Protein AF-A0A3G6IIY6-F1 (afdb_monomer)

Structure (mmCIF, N/CA/C/O backbone):
data_AF-A0A3G6IIY6-F1
#
_entry.id   AF-A0A3G6IIY6-F1
#
loop_
_atom_site.group_PDB
_atom_site.id
_atom_site.type_symbol
_atom_site.label_atom_id
_atom_site.label_alt_id
_atom_site.label_comp_id
_atom_site.label_asym_id
_atom_site.label_entity_id
_atom_site.label_seq_id
_atom_site.pdbx_PDB_ins_code
_atom_site.Cartn_x
_atom_site.Cartn_y
_atom_site.Cartn_z
_atom_site.occupancy
_atom_site.B_iso_or_equiv
_atom_site.auth_seq_id
_atom_site.auth_comp_id
_atom_site.auth_asym_id
_atom_site.auth_atom_id
_atom_site.pdbx_PDB_model_num
ATOM 1 N N . ASP A 1 1 ? 39.869 -6.276 -27.270 1.00 58.34 1 ASP A N 1
ATOM 2 C CA . ASP A 1 1 ? 38.395 -6.323 -27.224 1.00 58.34 1 ASP A CA 1
ATOM 3 C C . ASP A 1 1 ? 37.770 -7.051 -26.017 1.00 58.34 1 ASP A C 1
ATOM 5 O O . ASP A 1 1 ? 36.560 -7.052 -25.844 1.00 58.34 1 ASP A O 1
ATOM 9 N N . ARG A 1 2 ? 38.561 -7.636 -25.102 1.00 58.81 2 ARG A N 1
ATOM 10 C CA . ARG A 1 2 ? 38.033 -8.314 -23.899 1.00 58.81 2 ARG A CA 1
ATOM 11 C C . ARG A 1 2 ? 37.366 -7.353 -22.901 1.00 58.81 2 ARG A C 1
ATOM 13 O O . ARG A 1 2 ? 36.380 -7.713 -22.273 1.00 58.81 2 ARG A O 1
ATOM 20 N N . ASN A 1 3 ? 37.878 -6.127 -22.787 1.00 55.06 3 ASN A N 1
ATOM 21 C CA . ASN A 1 3 ? 37.368 -5.139 -21.831 1.00 55.06 3 ASN A CA 1
ATOM 22 C C . ASN A 1 3 ? 35.995 -4.582 -22.235 1.00 55.06 3 ASN A C 1
ATOM 24 O O . ASN A 1 3 ? 35.158 -4.410 -21.361 1.00 55.06 3 ASN A O 1
ATOM 28 N N . ALA A 1 4 ? 35.739 -4.371 -23.532 1.00 60.75 4 ALA A N 1
ATOM 29 C CA . ALA A 1 4 ? 34.432 -3.936 -24.035 1.00 60.75 4 ALA A CA 1
ATOM 30 C C . ALA A 1 4 ? 33.356 -5.029 -23.878 1.00 60.75 4 ALA A C 1
ATOM 32 O O . ALA A 1 4 ? 32.208 -4.744 -23.547 1.00 60.75 4 ALA A O 1
ATOM 33 N N . PHE A 1 5 ? 33.741 -6.298 -24.045 1.00 59.00 5 PHE A N 1
ATOM 34 C CA . PHE A 1 5 ? 32.857 -7.439 -23.805 1.00 59.00 5 PHE A CA 1
ATOM 35 C C . PHE A 1 5 ? 32.482 -7.590 -22.321 1.00 59.00 5 PHE A C 1
ATOM 37 O O . PHE A 1 5 ? 31.312 -7.768 -21.986 1.00 59.00 5 PHE A O 1
ATOM 44 N N . VAL A 1 6 ? 33.459 -7.460 -21.416 1.00 63.91 6 VAL A N 1
ATOM 45 C CA . VAL A 1 6 ? 33.230 -7.549 -19.963 1.00 63.91 6 VAL A CA 1
ATOM 46 C C . VAL A 1 6 ? 32.363 -6.390 -19.458 1.00 63.91 6 VAL A C 1
ATOM 48 O O . VAL A 1 6 ? 31.446 -6.624 -18.671 1.00 63.91 6 VAL A O 1
ATOM 51 N N . THR A 1 7 ? 32.582 -5.161 -19.939 1.00 65.75 7 THR A N 1
ATOM 52 C CA . THR A 1 7 ? 31.736 -4.010 -19.574 1.00 65.75 7 THR A CA 1
ATOM 53 C C . THR A 1 7 ? 30.325 -4.114 -20.156 1.00 65.75 7 THR A C 1
ATOM 55 O O . THR A 1 7 ? 29.364 -3.743 -19.482 1.00 65.75 7 THR A O 1
ATOM 58 N N . GLY A 1 8 ? 30.174 -4.675 -21.360 1.00 67.31 8 GLY A N 1
ATOM 59 C CA . GLY A 1 8 ? 28.871 -4.960 -21.965 1.00 67.31 8 GLY A CA 1
ATOM 60 C C . GLY A 1 8 ? 28.047 -5.963 -21.153 1.00 67.31 8 GLY A C 1
ATOM 61 O O . GLY A 1 8 ? 26.899 -5.681 -20.817 1.00 67.31 8 GLY A O 1
ATOM 62 N N . ILE A 1 9 ? 28.637 -7.102 -20.771 1.00 73.81 9 ILE A N 1
ATOM 63 C CA . ILE A 1 9 ? 27.957 -8.126 -19.957 1.00 73.81 9 ILE A CA 1
ATOM 64 C C . ILE A 1 9 ? 27.580 -7.583 -18.575 1.00 73.81 9 ILE A C 1
ATOM 66 O O . ILE A 1 9 ? 26.449 -7.784 -18.133 1.00 73.81 9 ILE A O 1
ATOM 70 N N . ALA A 1 10 ? 28.487 -6.857 -17.913 1.00 74.88 10 ALA A N 1
ATOM 71 C CA . ALA A 1 10 ? 28.220 -6.278 -16.597 1.00 74.88 10 ALA A CA 1
ATOM 72 C C . ALA A 1 10 ? 26.997 -5.340 -16.612 1.00 74.88 10 ALA A C 1
ATOM 74 O O . ALA A 1 10 ? 26.149 -5.419 -15.724 1.00 74.88 10 ALA A O 1
ATOM 75 N N . ARG A 1 11 ? 26.850 -4.523 -17.665 1.00 75.81 11 ARG A N 1
ATOM 76 C CA . ARG A 1 11 ? 25.702 -3.622 -17.848 1.00 75.81 11 ARG A CA 1
ATOM 77 C C . ARG A 1 11 ? 24.374 -4.376 -17.969 1.00 75.81 11 ARG A C 1
ATOM 79 O O . ARG A 1 11 ? 23.381 -3.949 -17.383 1.00 75.81 11 ARG A O 1
ATOM 86 N N . TYR A 1 12 ? 24.333 -5.479 -18.719 1.00 80.44 12 TYR A N 1
ATOM 87 C CA . TYR A 1 12 ? 23.107 -6.273 -18.865 1.00 80.44 12 TYR A CA 1
ATOM 88 C C . TYR A 1 12 ? 22.729 -7.003 -17.573 1.00 80.44 12 TYR A C 1
ATOM 90 O O . TYR A 1 12 ? 21.547 -7.078 -17.244 1.00 80.44 12 TYR A O 1
ATOM 98 N N . ILE A 1 13 ? 23.716 -7.486 -16.811 1.00 82.69 13 ILE A N 1
ATOM 99 C CA . ILE A 1 13 ? 23.484 -8.107 -15.497 1.00 82.69 13 ILE A CA 1
ATOM 100 C C . ILE A 1 13 ? 22.899 -7.086 -14.512 1.00 82.69 13 ILE A C 1
ATOM 102 O O . ILE A 1 13 ? 21.932 -7.383 -13.808 1.00 82.69 13 ILE A O 1
ATOM 106 N N . GLU A 1 14 ? 23.437 -5.865 -14.484 1.00 82.38 14 GLU A N 1
ATOM 107 C CA . GLU A 1 14 ? 22.908 -4.785 -13.644 1.00 82.38 14 GLU A CA 1
ATOM 108 C C . GLU A 1 14 ? 21.465 -4.428 -14.034 1.00 82.38 14 GLU A C 1
ATOM 110 O O . GLU A 1 14 ? 20.588 -4.352 -13.172 1.00 82.38 14 GLU A O 1
ATOM 115 N N . GLN A 1 15 ? 21.178 -4.296 -15.334 1.00 83.44 15 GLN A N 1
ATOM 116 C CA . GLN A 1 15 ? 19.816 -4.049 -15.819 1.00 83.44 15 GLN A CA 1
ATOM 117 C C . GLN A 1 15 ? 18.847 -5.178 -15.451 1.00 83.44 15 GLN A C 1
ATOM 119 O O . GLN A 1 15 ? 17.735 -4.895 -15.010 1.00 83.44 15 GLN A O 1
ATOM 124 N N . ALA A 1 16 ? 19.260 -6.441 -15.582 1.00 89.38 16 ALA A N 1
ATOM 125 C CA . ALA A 1 16 ? 18.447 -7.588 -15.186 1.00 89.38 16 ALA A CA 1
ATOM 126 C C . ALA A 1 16 ? 18.164 -7.593 -13.674 1.00 89.38 16 ALA A C 1
ATOM 128 O O . ALA A 1 16 ? 17.049 -7.896 -13.255 1.00 89.38 16 ALA A O 1
ATOM 129 N N . THR A 1 17 ? 19.141 -7.185 -12.859 1.00 91.75 17 THR A N 1
ATOM 130 C CA . THR A 1 17 ? 18.987 -7.065 -11.400 1.00 91.75 17 THR A CA 1
ATOM 131 C C . THR A 1 17 ? 17.968 -5.980 -11.041 1.00 91.75 17 THR A C 1
ATOM 133 O O . THR A 1 17 ? 17.066 -6.211 -10.234 1.00 91.75 17 THR A O 1
ATOM 136 N N . VAL A 1 18 ? 18.053 -4.809 -11.685 1.00 92.06 18 VAL A N 1
ATOM 137 C CA . VAL A 1 18 ? 17.064 -3.731 -11.516 1.00 92.06 18 VAL A CA 1
ATOM 138 C C . VAL A 1 18 ? 15.679 -4.193 -11.966 1.00 92.06 18 VAL A C 1
ATOM 140 O O . VAL A 1 18 ? 14.702 -3.963 -11.255 1.00 92.06 18 VAL A O 1
ATOM 143 N N . HIS A 1 19 ? 15.585 -4.880 -13.107 1.00 94.38 19 HIS A N 1
ATOM 144 C CA . HIS A 1 19 ? 14.325 -5.411 -13.629 1.00 94.38 19 HIS A CA 1
ATOM 145 C C . HIS A 1 19 ? 13.692 -6.425 -12.668 1.00 94.38 19 HIS A C 1
ATOM 147 O O . HIS A 1 19 ? 12.502 -6.314 -12.381 1.00 94.38 19 HIS A O 1
ATOM 153 N N . SER A 1 20 ? 14.479 -7.349 -12.109 1.00 96.00 20 SER A N 1
ATOM 154 C CA . SER A 1 20 ? 14.011 -8.312 -11.103 1.00 96.00 20 SER A CA 1
ATOM 155 C C . SER A 1 20 ? 13.434 -7.608 -9.875 1.00 96.00 20 SER A C 1
ATOM 157 O O . SER A 1 20 ? 12.285 -7.845 -9.514 1.00 96.00 20 SER A O 1
ATOM 159 N N . SER A 1 21 ? 14.182 -6.659 -9.302 1.00 96.44 21 SER A N 1
ATOM 160 C CA . SER A 1 21 ? 13.743 -5.895 -8.126 1.00 96.44 21 SER A CA 1
ATOM 161 C C . SER A 1 21 ? 12.464 -5.084 -8.386 1.00 96.44 21 SER A C 1
ATOM 163 O O . SER A 1 21 ? 11.620 -4.942 -7.503 1.00 96.44 21 SER A O 1
ATOM 165 N N . MET A 1 22 ? 12.288 -4.563 -9.604 1.00 97.75 22 MET A N 1
ATOM 166 C CA . MET A 1 22 ? 11.058 -3.870 -10.000 1.00 97.75 22 MET A CA 1
ATOM 167 C C . MET A 1 22 ? 9.871 -4.838 -10.101 1.00 97.75 22 MET A C 1
ATOM 169 O O . MET A 1 22 ? 8.767 -4.487 -9.694 1.00 97.75 22 MET A O 1
ATOM 173 N N . ASN A 1 23 ? 10.077 -6.059 -10.601 1.00 98.19 23 ASN A N 1
ATOM 174 C CA . ASN A 1 23 ? 9.009 -7.060 -10.660 1.00 98.19 23 ASN A CA 1
ATOM 175 C C . ASN A 1 23 ? 8.581 -7.528 -9.261 1.00 98.19 23 ASN A C 1
ATOM 177 O O . ASN A 1 23 ? 7.387 -7.645 -9.019 1.00 98.19 23 ASN A O 1
ATOM 181 N N . GLU A 1 24 ? 9.508 -7.702 -8.317 1.00 98.44 24 GLU A N 1
ATOM 182 C CA . GLU A 1 24 ? 9.167 -8.022 -6.918 1.00 98.44 24 GLU A CA 1
ATOM 183 C C . GLU A 1 24 ? 8.231 -6.971 -6.297 1.00 98.44 24 GLU A C 1
ATOM 185 O O . GLU A 1 24 ? 7.281 -7.305 -5.593 1.00 98.44 24 GLU A O 1
ATOM 190 N N . MET A 1 25 ? 8.446 -5.692 -6.614 1.00 98.62 25 MET A N 1
ATOM 191 C CA . MET A 1 25 ? 7.581 -4.606 -6.150 1.00 98.62 25 MET A CA 1
ATOM 192 C C . MET A 1 25 ? 6.192 -4.621 -6.811 1.00 98.62 25 MET A C 1
ATOM 194 O O . MET A 1 25 ? 5.226 -4.184 -6.187 1.00 98.62 25 MET A O 1
ATOM 198 N N . LEU A 1 26 ? 6.063 -5.128 -8.045 1.00 98.75 26 LEU A N 1
ATOM 199 C CA . LEU A 1 26 ? 4.752 -5.350 -8.671 1.00 98.75 26 LEU A CA 1
ATOM 200 C C . LEU A 1 26 ? 3.970 -6.452 -7.952 1.00 98.75 26 LEU A C 1
ATOM 202 O O . LEU A 1 26 ? 2.770 -6.287 -7.740 1.00 98.75 26 LEU A O 1
ATOM 206 N N . GLU A 1 27 ? 4.642 -7.534 -7.554 1.00 98.69 27 GLU A N 1
ATOM 207 C CA . GLU A 1 27 ? 4.017 -8.612 -6.779 1.00 98.69 27 GLU A CA 1
ATOM 208 C C . GLU A 1 27 ? 3.570 -8.107 -5.397 1.00 98.69 27 GLU A C 1
ATOM 210 O O . GLU A 1 27 ? 2.416 -8.300 -5.019 1.00 98.69 27 GLU A O 1
ATOM 215 N N . GLU A 1 28 ? 4.412 -7.340 -4.690 1.00 98.75 28 GLU A N 1
ATOM 216 C CA . GLU A 1 28 ? 4.020 -6.691 -3.426 1.00 98.75 28 GLU A CA 1
ATOM 217 C C . GLU A 1 28 ? 2.815 -5.745 -3.627 1.00 98.75 28 GLU A C 1
ATOM 219 O O . GLU A 1 28 ? 1.865 -5.728 -2.840 1.00 98.75 28 GLU A O 1
ATOM 224 N N . GLY A 1 29 ? 2.794 -4.985 -4.726 1.00 98.75 29 GLY A N 1
ATOM 225 C CA . GLY A 1 29 ? 1.653 -4.143 -5.085 1.00 98.75 29 GLY A CA 1
ATOM 226 C C . GLY A 1 29 ? 0.374 -4.935 -5.352 1.00 98.75 29 GLY A C 1
ATOM 227 O O . GLY A 1 29 ? -0.718 -4.481 -4.998 1.00 98.75 29 GLY A O 1
ATOM 228 N N . HIS A 1 30 ? 0.492 -6.132 -5.926 1.00 98.75 30 HIS A N 1
ATOM 229 C CA . HIS A 1 30 ? -0.637 -7.031 -6.129 1.00 98.75 30 HIS A CA 1
ATOM 230 C C . HIS A 1 30 ? -1.228 -7.511 -4.797 1.00 98.75 30 HIS A C 1
ATOM 232 O O . HIS A 1 30 ? -2.451 -7.502 -4.640 1.00 98.75 30 HIS A O 1
ATOM 238 N N . GLU A 1 31 ? -0.397 -7.834 -3.803 1.00 98.75 31 GLU A N 1
ATOM 239 C CA . GLU A 1 31 ? -0.869 -8.204 -2.462 1.00 98.75 31 GLU A CA 1
ATOM 240 C C . GLU A 1 31 ? -1.705 -7.085 -1.819 1.00 98.75 31 GLU A C 1
ATOM 242 O O . GLU A 1 31 ? -2.785 -7.341 -1.273 1.00 98.75 31 GLU A O 1
ATOM 247 N N . TYR A 1 32 ? -1.278 -5.822 -1.947 1.00 98.81 32 TYR A N 1
ATOM 248 C CA . TYR A 1 32 ? -2.073 -4.684 -1.471 1.00 98.81 32 TYR A CA 1
ATOM 249 C C . TYR A 1 32 ? -3.364 -4.483 -2.268 1.00 98.81 32 TYR A C 1
ATOM 251 O O . TYR A 1 32 ? -4.389 -4.120 -1.684 1.00 98.81 32 TYR A O 1
ATOM 259 N N . ALA A 1 33 ? -3.359 -4.745 -3.577 1.00 98.69 33 ALA A N 1
ATOM 260 C CA . ALA A 1 33 ? -4.578 -4.708 -4.380 1.00 98.69 33 ALA A CA 1
ATOM 261 C C . ALA A 1 33 ? -5.588 -5.763 -3.895 1.00 98.69 33 ALA A C 1
ATOM 263 O O . ALA A 1 33 ? -6.761 -5.443 -3.684 1.00 98.69 33 ALA A O 1
ATOM 264 N N . VAL A 1 34 ? -5.132 -6.991 -3.625 1.00 98.69 34 VAL A N 1
ATOM 265 C CA . VAL A 1 34 ? -5.964 -8.058 -3.045 1.00 98.69 34 VAL A CA 1
ATOM 266 C C . VAL A 1 34 ? -6.485 -7.651 -1.667 1.00 98.69 34 VAL A C 1
ATOM 268 O O . VAL A 1 34 ? -7.687 -7.772 -1.414 1.00 98.69 34 VAL A O 1
ATOM 271 N N . MET A 1 35 ? -5.627 -7.111 -0.797 1.00 98.62 35 MET A N 1
ATOM 272 C CA . MET A 1 35 ? -6.015 -6.612 0.526 1.00 98.62 35 MET A CA 1
ATOM 273 C C . MET A 1 35 ? -7.136 -5.567 0.425 1.00 98.62 35 MET A C 1
ATOM 275 O O . MET A 1 35 ? -8.162 -5.698 1.090 1.00 98.62 35 MET A O 1
ATOM 279 N N . LEU A 1 36 ? -6.981 -4.547 -0.425 1.00 98.50 36 LEU A N 1
ATOM 280 C CA . LEU A 1 36 ? -7.996 -3.505 -0.610 1.00 98.50 36 LEU A CA 1
ATOM 281 C C . LEU A 1 36 ? -9.291 -4.081 -1.186 1.00 98.50 36 LEU A C 1
ATOM 283 O O . LEU A 1 36 ? -10.379 -3.798 -0.678 1.00 98.50 36 LEU A O 1
ATOM 287 N N . TYR A 1 37 ? -9.191 -4.909 -2.227 1.00 98.31 37 TYR A N 1
ATOM 288 C CA . TYR A 1 37 ? -10.346 -5.495 -2.904 1.00 98.31 37 TYR A CA 1
ATOM 289 C C . TYR A 1 37 ? -11.170 -6.391 -1.973 1.00 98.31 37 TYR A C 1
ATOM 291 O O . TYR A 1 37 ? -12.403 -6.309 -1.951 1.00 98.31 37 TYR A O 1
ATOM 299 N N . THR A 1 38 ? -10.503 -7.193 -1.147 1.00 98.19 38 THR A N 1
ATOM 300 C CA . THR A 1 38 ? -11.152 -8.115 -0.206 1.00 98.19 38 THR A CA 1
ATOM 301 C C . THR A 1 38 ? -11.541 -7.462 1.120 1.00 98.19 38 THR A C 1
ATOM 303 O O . THR A 1 38 ? -12.308 -8.053 1.879 1.00 98.19 38 THR A O 1
ATOM 306 N N . TRP A 1 39 ? -11.133 -6.210 1.368 1.00 98.50 39 TRP A N 1
ATOM 307 C CA . TRP A 1 39 ? -11.499 -5.474 2.577 1.00 98.50 39 TRP A CA 1
ATOM 308 C C . TRP A 1 39 ? -13.020 -5.334 2.717 1.00 98.50 39 TRP A C 1
ATOM 310 O O . TRP A 1 39 ? -13.694 -4.703 1.884 1.00 98.50 39 TRP A O 1
ATOM 320 N N . ARG A 1 40 ? -13.562 -5.892 3.801 1.00 97.94 40 ARG A N 1
ATOM 321 C CA . ARG A 1 40 ? -14.949 -5.728 4.254 1.00 97.94 40 ARG A CA 1
ATOM 322 C C . ARG A 1 40 ? -14.951 -4.905 5.535 1.00 97.94 40 ARG A C 1
ATOM 324 O O . ARG A 1 40 ? -13.985 -4.915 6.280 1.00 97.94 40 ARG A O 1
ATOM 331 N N . SER A 1 41 ? -16.023 -4.150 5.763 1.00 97.62 41 SER A N 1
ATOM 332 C CA . SER A 1 41 ? -16.064 -3.217 6.890 1.00 97.62 41 SER A CA 1
ATOM 333 C C . SER A 1 41 ? -16.165 -3.948 8.222 1.00 97.62 41 SER A C 1
ATOM 335 O O . SER A 1 41 ? -17.201 -4.545 8.515 1.00 97.62 41 SER A O 1
ATOM 337 N N . CYS A 1 42 ? -15.132 -3.810 9.046 1.00 96.94 42 CYS A N 1
ATOM 338 C CA . CYS A 1 42 ? -15.146 -4.253 10.435 1.00 96.94 42 CYS A CA 1
ATOM 339 C C . CYS A 1 42 ? -16.021 -3.325 11.287 1.00 96.94 42 CYS A C 1
ATOM 341 O O . CYS A 1 42 ? -16.824 -3.788 12.090 1.00 96.94 42 CYS A O 1
ATOM 343 N N . SER A 1 43 ? -15.960 -2.008 11.058 1.00 95.12 43 SER A N 1
ATOM 344 C CA . SER A 1 43 ? -16.729 -1.016 11.826 1.00 95.12 43 SER A CA 1
ATOM 345 C C . SER A 1 43 ? -18.247 -1.166 11.705 1.00 95.12 43 SER A C 1
ATOM 347 O O . SER A 1 43 ? -18.962 -0.774 12.622 1.00 95.12 43 SER A O 1
ATOM 349 N N . ARG A 1 44 ? -18.759 -1.770 10.622 1.00 97.19 44 ARG A N 1
ATOM 350 C CA . ARG A 1 44 ? -20.186 -2.126 10.503 1.00 97.19 44 ARG A CA 1
ATOM 351 C C . ARG A 1 44 ? -20.609 -3.265 11.433 1.00 97.19 44 ARG A C 1
ATOM 353 O O . ARG A 1 44 ? -21.788 -3.343 11.756 1.00 97.19 44 ARG A O 1
ATOM 360 N N . ALA A 1 45 ? -19.683 -4.133 11.834 1.00 96.94 45 ALA A N 1
ATOM 361 C CA . ALA A 1 45 ? -19.944 -5.237 12.756 1.00 96.94 45 ALA A CA 1
ATOM 362 C C . ALA A 1 45 ? -19.747 -4.841 14.231 1.00 96.94 45 ALA A C 1
ATOM 364 O O . ALA A 1 45 ? -20.205 -5.547 15.125 1.00 96.94 45 ALA A O 1
ATOM 365 N N . ILE A 1 46 ? -19.077 -3.715 14.496 1.00 95.19 46 ILE A N 1
ATOM 366 C CA . ILE A 1 46 ? -18.794 -3.239 15.853 1.00 95.19 46 ILE A CA 1
ATOM 367 C C . ILE A 1 46 ? -20.034 -2.532 16.435 1.00 95.19 46 ILE A C 1
ATOM 369 O O . ILE A 1 46 ? -20.576 -1.627 15.790 1.00 95.19 46 ILE A O 1
ATOM 373 N N . PRO A 1 47 ? -20.472 -2.875 17.665 1.00 95.38 47 PRO A N 1
ATOM 374 C CA . PRO A 1 47 ? -21.547 -2.162 18.350 1.00 95.38 47 PRO A CA 1
ATOM 375 C C . PRO A 1 47 ? -21.228 -0.673 18.514 1.00 95.38 47 PRO A C 1
ATOM 377 O O . PRO A 1 47 ? -20.171 -0.297 19.019 1.00 95.38 47 PRO A O 1
ATOM 380 N N . GLN A 1 48 ? -22.153 0.197 18.109 1.00 91.62 48 GLN A N 1
ATOM 381 C CA . GLN A 1 48 ? -21.952 1.640 18.229 1.00 91.62 48 GLN A CA 1
ATOM 382 C C . GLN A 1 48 ? -22.221 2.129 19.654 1.00 91.62 48 GLN A C 1
ATOM 384 O O . GLN A 1 48 ? -23.219 1.761 20.277 1.00 91.62 48 GLN A O 1
ATOM 389 N N . VAL A 1 49 ? -21.351 3.016 20.138 1.00 93.62 49 VAL A N 1
ATOM 390 C CA . VAL A 1 49 ? -21.572 3.770 21.375 1.00 93.62 49 VAL A CA 1
ATOM 391 C C . VAL A 1 49 ? -22.622 4.850 21.105 1.00 93.62 49 VAL A C 1
ATOM 393 O O . VAL A 1 49 ? -22.385 5.743 20.291 1.00 93.62 49 VAL A O 1
ATOM 396 N N . LYS A 1 50 ? -23.782 4.761 21.763 1.00 93.12 50 LYS A N 1
ATOM 397 C CA . LYS A 1 50 ? -24.930 5.660 21.544 1.00 93.12 50 LYS A CA 1
ATOM 398 C C . LYS A 1 50 ? -24.844 6.953 22.353 1.00 93.12 50 LYS A C 1
ATOM 400 O O . LYS A 1 50 ? -25.278 7.996 21.877 1.00 93.12 50 LYS A O 1
ATOM 405 N N . CYS A 1 51 ? -24.303 6.885 23.567 1.00 93.75 51 CYS A N 1
ATOM 406 C CA . CYS A 1 51 ? -24.146 8.027 24.465 1.00 93.75 51 CYS A CA 1
ATOM 407 C C . CYS A 1 51 ? -22.887 7.888 25.328 1.00 93.75 51 CYS A C 1
ATOM 409 O O . CYS A 1 51 ? -22.239 6.838 25.359 1.00 93.75 51 CYS A O 1
ATOM 411 N N . ASN A 1 52 ? -22.525 8.965 26.025 1.00 91.44 52 ASN A N 1
ATOM 412 C CA . ASN A 1 52 ? -21.307 9.000 26.825 1.00 91.44 52 ASN A CA 1
ATOM 413 C C . ASN A 1 52 ? -21.407 8.151 28.098 1.00 91.44 52 ASN A C 1
ATOM 415 O O . ASN A 1 52 ? -20.382 7.642 28.552 1.00 91.44 52 ASN A O 1
ATOM 419 N N . GLU A 1 53 ? -22.621 7.986 28.618 1.00 93.69 53 GLU A N 1
ATOM 420 C CA . GLU A 1 53 ? -22.975 7.289 29.857 1.00 93.69 53 GLU A CA 1
ATOM 421 C C . GLU A 1 53 ? -23.193 5.780 29.650 1.00 93.69 53 GLU A C 1
ATOM 423 O O . GLU A 1 53 ? -23.556 5.066 30.583 1.00 93.69 53 GLU A O 1
ATOM 428 N N . GLN A 1 54 ? -23.000 5.275 28.426 1.00 95.06 54 GLN A N 1
ATOM 429 C CA . GLN A 1 54 ? -23.216 3.868 28.105 1.00 95.06 54 GLN A CA 1
ATOM 430 C C . GLN A 1 54 ? -22.275 2.959 28.933 1.00 95.06 54 GLN A C 1
ATOM 432 O O . GLN A 1 54 ? -21.055 3.105 28.816 1.00 95.06 54 GLN A O 1
ATOM 437 N N . PRO A 1 55 ? -22.796 1.981 29.707 1.00 95.62 55 PRO A N 1
ATOM 438 C CA . PRO A 1 55 ? -21.985 1.198 30.648 1.00 95.62 55 PRO A CA 1
ATOM 439 C C . PRO A 1 55 ? -20.818 0.436 30.007 1.00 95.62 55 PRO A C 1
ATOM 441 O O . PRO A 1 55 ? -19.702 0.464 30.515 1.00 95.62 55 PRO A O 1
ATOM 444 N N . ASN A 1 56 ? -21.042 -0.197 28.852 1.00 96.19 56 ASN A N 1
ATOM 445 C CA . ASN A 1 56 ? -20.031 -0.986 28.139 1.00 96.19 56 ASN A CA 1
ATOM 446 C C . ASN A 1 56 ? -19.206 -0.166 27.128 1.00 96.19 56 ASN A C 1
ATOM 448 O O . ASN A 1 56 ? -18.561 -0.725 26.244 1.00 96.19 56 ASN A O 1
ATOM 452 N N . ARG A 1 57 ? -19.219 1.170 27.226 1.00 96.25 57 ARG A N 1
ATOM 453 C CA . ARG A 1 57 ? -18.490 2.058 26.306 1.00 96.25 57 ARG A CA 1
ATOM 454 C C . ARG A 1 57 ? -16.988 1.772 26.270 1.00 96.25 57 ARG A C 1
ATOM 456 O O . ARG A 1 57 ? -16.401 1.784 25.192 1.00 96.25 57 ARG A O 1
ATOM 463 N N . VAL A 1 58 ? -16.375 1.559 27.435 1.00 96.44 58 VAL A N 1
ATOM 464 C CA . VAL A 1 58 ? -14.931 1.295 27.546 1.00 96.44 58 VAL A CA 1
ATOM 465 C C . VAL A 1 58 ? -14.592 -0.039 26.885 1.00 96.44 58 VAL A C 1
ATOM 467 O O . VAL A 1 58 ? -13.755 -0.067 25.988 1.00 96.44 58 VAL A O 1
ATOM 470 N N . GLU A 1 59 ? -15.322 -1.097 27.236 1.00 97.31 59 GLU A N 1
ATOM 471 C CA . GLU A 1 59 ? -15.142 -2.445 26.685 1.00 97.31 59 GLU A CA 1
ATOM 472 C C . GLU A 1 59 ? -15.287 -2.465 25.154 1.00 97.31 59 GLU A C 1
ATOM 474 O O . GLU A 1 59 ? -14.447 -3.031 24.454 1.00 97.31 59 GLU A O 1
ATOM 479 N N . ILE A 1 60 ? -16.300 -1.776 24.608 1.00 97.50 60 ILE A N 1
ATOM 480 C CA . ILE A 1 60 ? -16.472 -1.640 23.154 1.00 97.50 60 ILE A CA 1
ATOM 481 C C . ILE A 1 60 ? -15.221 -1.029 22.521 1.00 97.50 60 ILE A C 1
ATOM 483 O O . ILE A 1 60 ? -14.756 -1.523 21.493 1.00 97.50 60 ILE A O 1
ATOM 487 N N . TYR A 1 61 ? -14.670 0.042 23.097 1.00 97.56 61 TYR A N 1
ATOM 488 C CA . TYR A 1 61 ? -13.484 0.685 22.537 1.00 97.56 61 TYR A CA 1
ATOM 489 C C . TYR A 1 61 ? -12.222 -0.163 22.683 1.00 97.56 61 TYR A C 1
ATOM 491 O O . TYR A 1 61 ? -11.414 -0.186 21.754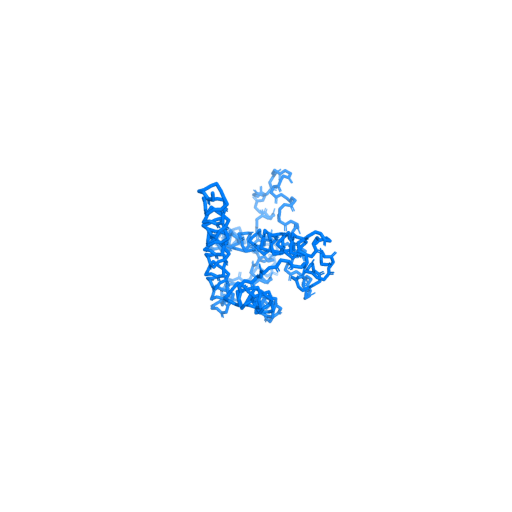 1.00 97.56 61 TYR A O 1
ATOM 499 N N . GLU A 1 62 ? -12.062 -0.894 23.783 1.00 97.56 62 GLU A N 1
ATOM 500 C CA . GLU A 1 62 ? -10.942 -1.823 23.964 1.00 97.56 62 GLU A CA 1
ATOM 501 C C . GLU A 1 62 ? -10.965 -2.915 22.896 1.00 97.56 62 GLU A C 1
ATOM 503 O O . GLU A 1 62 ? -9.968 -3.105 22.197 1.00 97.56 62 GLU A O 1
ATOM 508 N N . LYS A 1 63 ? -12.130 -3.538 22.680 1.00 97.88 63 LYS A N 1
ATOM 509 C CA . LYS A 1 63 ? -12.322 -4.552 21.635 1.00 97.88 63 LYS A CA 1
ATOM 510 C C . LYS A 1 63 ? -12.240 -3.984 20.221 1.00 97.88 63 LYS A C 1
ATOM 512 O O . LYS A 1 63 ? -11.721 -4.642 19.325 1.00 97.88 63 LYS A O 1
ATOM 517 N N . THR A 1 64 ? -12.676 -2.742 20.017 1.00 97.88 64 THR A N 1
ATOM 518 C CA . THR A 1 64 ? -12.505 -2.032 18.739 1.00 97.88 64 THR A CA 1
ATOM 519 C C . THR A 1 64 ? -11.028 -1.880 18.394 1.00 97.88 64 THR A C 1
ATOM 521 O O . THR A 1 64 ? -10.641 -2.146 17.258 1.00 97.88 64 THR A O 1
ATOM 524 N N . VAL A 1 65 ? -10.201 -1.460 19.358 1.00 97.44 65 VAL A N 1
ATOM 525 C CA . VAL A 1 65 ? -8.753 -1.342 19.152 1.00 97.44 65 VAL A CA 1
ATOM 526 C C . VAL A 1 65 ? -8.136 -2.715 18.908 1.00 97.44 65 VAL A C 1
ATOM 528 O O . VAL A 1 65 ? -7.442 -2.866 17.913 1.00 97.44 65 VAL A O 1
ATOM 531 N N . GLU A 1 66 ? -8.439 -3.711 19.745 1.00 97.38 66 GLU A N 1
ATOM 532 C CA . GLU A 1 66 ? -7.912 -5.080 19.619 1.00 97.38 66 GLU A CA 1
ATOM 533 C C . GLU A 1 66 ? -8.136 -5.674 18.218 1.00 97.38 66 GLU A C 1
ATOM 535 O O . GLU A 1 66 ? -7.222 -6.247 17.632 1.00 97.38 66 GLU A O 1
ATOM 540 N N . VAL A 1 67 ? -9.332 -5.487 17.649 1.00 98.06 67 VAL A N 1
ATOM 541 C CA . VAL A 1 67 ? -9.676 -6.016 16.320 1.00 98.06 67 VAL A CA 1
ATOM 542 C C . VAL A 1 67 ? -9.071 -5.187 15.184 1.00 98.06 67 VAL A C 1
ATOM 544 O O . VAL A 1 67 ? -8.617 -5.746 14.189 1.00 98.06 67 VAL A O 1
ATOM 547 N N . LEU A 1 68 ? -9.093 -3.855 15.284 1.00 98.12 68 LEU A N 1
ATOM 548 C CA . LEU A 1 68 ? -8.719 -2.981 14.165 1.00 98.12 68 LEU A CA 1
ATOM 549 C C . LEU A 1 68 ? -7.229 -2.631 14.110 1.00 98.12 68 LEU A C 1
ATOM 551 O O . LEU A 1 68 ? -6.751 -2.250 13.046 1.00 98.12 68 LEU A O 1
ATOM 555 N N . GLU A 1 69 ? -6.487 -2.743 15.207 1.00 97.06 69 GLU A N 1
ATOM 556 C CA . GLU A 1 69 ? -5.049 -2.446 15.259 1.00 97.06 69 GLU A CA 1
ATOM 557 C C . GLU A 1 69 ? -4.200 -3.205 14.218 1.00 97.06 69 GLU A C 1
ATOM 559 O O . GLU A 1 69 ? -3.447 -2.552 13.476 1.00 97.06 69 GLU A O 1
ATOM 564 N N . PRO A 1 70 ? -4.318 -4.542 14.070 1.00 98.00 70 PRO A N 1
ATOM 565 C CA . PRO A 1 70 ? -3.570 -5.261 13.039 1.00 98.00 70 PRO A CA 1
ATOM 566 C C . PRO A 1 70 ? -3.969 -4.826 11.624 1.00 98.00 70 PRO A C 1
ATOM 568 O O . PRO A 1 70 ? -3.120 -4.749 10.734 1.00 98.00 70 PRO A O 1
ATOM 571 N N . GLU A 1 71 ? -5.236 -4.471 11.412 1.00 98.19 71 GLU A N 1
ATOM 572 C CA . GLU A 1 71 ? -5.734 -4.000 10.119 1.00 98.19 71 GLU A CA 1
ATOM 573 C C . GLU A 1 71 ? -5.203 -2.596 9.792 1.00 98.19 71 GLU A C 1
ATOM 575 O O . GLU A 1 71 ? -4.728 -2.348 8.682 1.00 98.19 71 GLU A O 1
ATOM 580 N N . VAL A 1 72 ? -5.167 -1.685 10.768 1.00 97.25 72 VAL A N 1
ATOM 581 C CA . VAL A 1 72 ? -4.562 -0.353 10.605 1.00 97.25 72 VAL A CA 1
ATOM 582 C C . VAL A 1 72 ? -3.065 -0.454 10.322 1.00 97.25 72 VAL A C 1
ATOM 584 O O . VAL A 1 72 ? -2.552 0.301 9.497 1.00 97.25 72 VAL A O 1
ATOM 587 N N . THR A 1 73 ? -2.372 -1.437 10.897 1.00 97.50 73 THR A N 1
ATOM 588 C CA . THR A 1 73 ? -0.965 -1.700 10.566 1.00 97.50 73 THR A CA 1
ATOM 589 C C . THR A 1 73 ? -0.789 -2.067 9.089 1.00 97.50 73 THR A C 1
ATOM 591 O O . THR A 1 73 ? 0.150 -1.593 8.448 1.00 97.50 73 THR A O 1
ATOM 594 N N . LYS A 1 74 ? -1.704 -2.848 8.497 1.00 98.50 74 LYS A N 1
ATOM 595 C CA . LYS A 1 74 ? -1.675 -3.129 7.049 1.00 98.50 74 LYS A CA 1
ATOM 596 C C . LYS A 1 74 ? -1.873 -1.855 6.221 1.00 98.50 74 LYS A C 1
ATOM 598 O O . LYS A 1 74 ? -1.173 -1.659 5.231 1.00 98.50 74 LYS A O 1
ATOM 603 N N . LEU A 1 75 ? -2.757 -0.951 6.652 1.00 98.31 75 LEU A N 1
ATOM 604 C CA . LEU A 1 75 ? -2.971 0.342 5.986 1.00 98.31 75 LEU A CA 1
ATOM 605 C C . LEU A 1 75 ? -1.751 1.264 6.072 1.00 98.31 75 LEU A C 1
ATOM 607 O O . LEU A 1 75 ? -1.428 1.940 5.095 1.00 98.31 75 LEU A O 1
ATOM 611 N N . MET A 1 76 ? -1.050 1.264 7.207 1.00 97.94 76 MET A N 1
ATOM 612 C CA . MET A 1 76 ? 0.222 1.973 7.361 1.00 97.94 76 MET A CA 1
ATOM 613 C C . MET A 1 76 ? 1.272 1.434 6.388 1.00 97.94 76 MET A C 1
ATOM 615 O O . MET A 1 76 ? 1.897 2.208 5.660 1.00 97.94 76 MET A O 1
ATOM 619 N N . LYS A 1 77 ? 1.421 0.105 6.313 1.00 98.56 77 LYS A N 1
ATOM 620 C CA . LYS A 1 77 ? 2.333 -0.544 5.361 1.00 98.56 77 LYS A CA 1
ATOM 621 C C . LYS A 1 77 ? 1.978 -0.207 3.912 1.00 98.56 77 LYS A C 1
ATOM 623 O O . LYS A 1 77 ? 2.864 0.193 3.166 1.00 98.56 77 LYS A O 1
ATOM 628 N N . PHE A 1 78 ? 0.695 -0.237 3.548 1.00 98.75 78 PHE A N 1
ATOM 629 C CA . PHE A 1 78 ? 0.224 0.183 2.226 1.00 98.75 78 PHE A CA 1
ATOM 630 C C . PHE A 1 78 ? 0.572 1.649 1.912 1.00 98.75 78 PHE A C 1
ATOM 632 O O . PHE A 1 78 ? 1.093 1.950 0.837 1.00 98.75 78 PHE A O 1
ATOM 639 N N . MET A 1 79 ? 0.335 2.568 2.857 1.00 98.44 79 MET A N 1
ATOM 640 C CA . MET A 1 79 ? 0.684 3.984 2.698 1.00 98.44 79 MET A CA 1
ATOM 641 C C . MET A 1 79 ? 2.188 4.173 2.455 1.00 98.44 79 MET A C 1
ATOM 643 O O . MET A 1 79 ? 2.575 4.996 1.621 1.00 98.44 79 MET A O 1
ATOM 647 N N . TYR A 1 80 ? 3.039 3.424 3.159 1.00 98.44 80 TYR A N 1
ATOM 648 C CA . TYR A 1 80 ? 4.486 3.470 2.956 1.00 98.44 80 TYR A CA 1
ATOM 649 C C . TYR A 1 80 ? 4.921 2.815 1.646 1.00 98.44 80 TYR A C 1
ATOM 651 O O . TYR A 1 80 ? 5.762 3.383 0.945 1.00 98.44 80 TYR A O 1
ATOM 659 N N . PHE A 1 81 ? 4.322 1.678 1.291 1.00 98.75 81 PHE A N 1
ATOM 660 C CA . PHE A 1 81 ? 4.579 0.972 0.042 1.00 98.75 81 PHE A CA 1
ATOM 661 C C . PHE A 1 81 ? 4.342 1.879 -1.161 1.00 98.75 81 PHE A C 1
ATOM 663 O O . PHE A 1 81 ? 5.263 2.090 -1.945 1.00 98.75 81 PHE A O 1
ATOM 670 N N . GLN A 1 82 ? 3.153 2.484 -1.281 1.00 98.38 82 GLN A N 1
ATOM 671 C CA . GLN A 1 82 ? 2.845 3.308 -2.454 1.00 98.38 82 GLN A CA 1
ATOM 672 C C . GLN A 1 82 ? 3.807 4.498 -2.582 1.00 98.38 82 GLN A C 1
ATOM 674 O O . GLN A 1 82 ? 4.228 4.826 -3.687 1.00 98.38 82 GLN A O 1
ATOM 679 N N . ARG A 1 83 ? 4.239 5.089 -1.455 1.00 98.25 83 ARG A N 1
ATOM 680 C CA . ARG A 1 83 ? 5.199 6.201 -1.454 1.00 98.25 83 ARG A CA 1
ATOM 681 C C . ARG A 1 83 ? 6.553 5.742 -1.994 1.00 98.25 83 ARG A C 1
ATOM 683 O O . 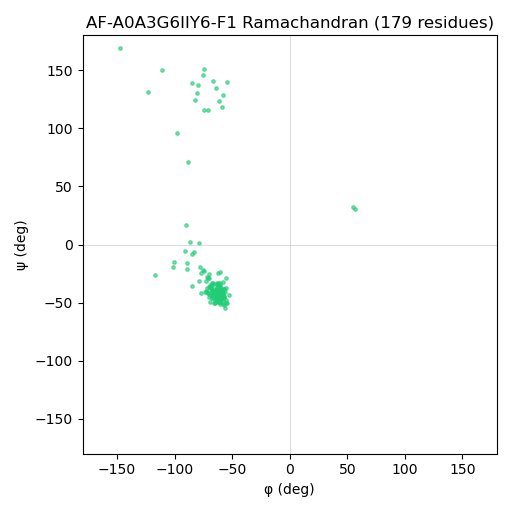ARG A 1 83 ? 7.076 6.354 -2.920 1.00 98.25 83 ARG A O 1
ATOM 690 N N . LYS A 1 84 ? 7.073 4.634 -1.457 1.00 98.50 84 LYS A N 1
ATOM 691 C CA . LYS A 1 84 ? 8.328 4.013 -1.904 1.00 98.50 84 LYS A CA 1
ATOM 692 C C . LYS A 1 84 ? 8.256 3.607 -3.380 1.00 98.50 84 LYS A C 1
ATOM 694 O O . LYS A 1 84 ? 9.224 3.798 -4.113 1.00 98.50 84 LYS A O 1
ATOM 699 N N . ALA A 1 85 ? 7.123 3.062 -3.819 1.00 98.62 85 ALA A N 1
ATOM 700 C CA . ALA A 1 85 ? 6.920 2.619 -5.191 1.00 98.62 85 ALA A CA 1
ATOM 701 C C . ALA A 1 85 ? 6.911 3.791 -6.181 1.00 98.62 85 ALA A C 1
ATOM 703 O O . ALA A 1 85 ? 7.581 3.710 -7.210 1.00 98.62 85 ALA A O 1
ATOM 704 N N . ILE A 1 86 ? 6.227 4.896 -5.855 1.00 98.69 86 ILE A N 1
ATOM 705 C CA . ILE A 1 86 ? 6.260 6.126 -6.664 1.00 98.69 86 ILE A CA 1
ATOM 706 C C . ILE A 1 86 ? 7.691 6.662 -6.749 1.00 98.69 86 ILE A C 1
ATOM 708 O O . I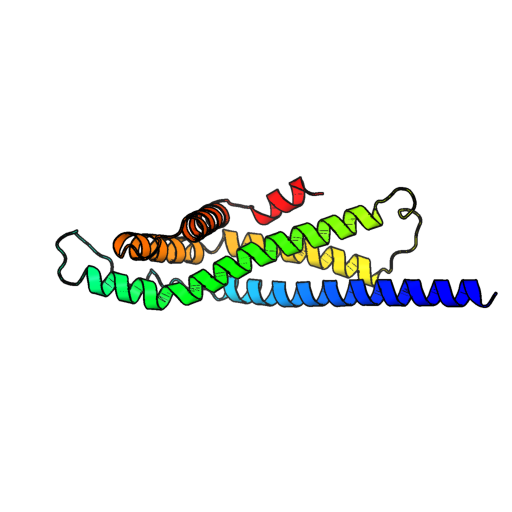LE A 1 86 ? 8.189 6.893 -7.847 1.00 98.69 86 ILE A O 1
ATOM 712 N N . GLU A 1 87 ? 8.376 6.818 -5.613 1.00 98.31 87 GLU A N 1
ATOM 713 C CA . GLU A 1 87 ? 9.751 7.336 -5.574 1.00 98.31 87 GLU A CA 1
ATOM 714 C C . GLU A 1 87 ? 10.700 6.485 -6.431 1.00 98.31 87 GLU A C 1
ATOM 716 O O . GLU A 1 87 ? 11.474 7.016 -7.233 1.00 98.31 87 GLU A O 1
ATOM 721 N N . ARG A 1 88 ? 10.605 5.154 -6.310 1.00 98.06 88 ARG A N 1
ATOM 722 C CA . ARG A 1 88 ? 11.415 4.213 -7.088 1.00 98.06 88 ARG A CA 1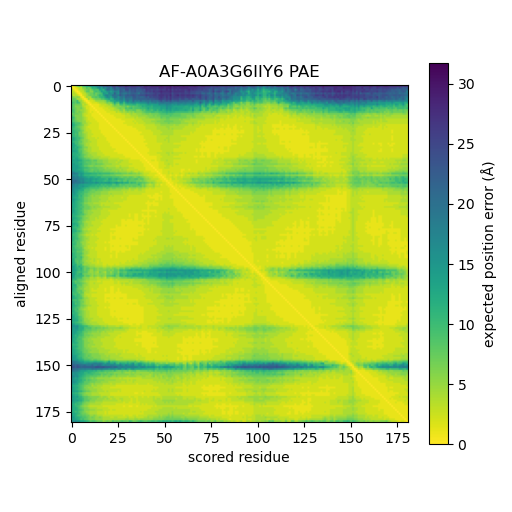
ATOM 723 C C . ARG A 1 88 ? 11.111 4.297 -8.582 1.00 98.06 88 ARG A C 1
ATOM 725 O O . ARG A 1 88 ? 12.044 4.387 -9.377 1.00 98.06 88 ARG A O 1
ATOM 732 N N . PHE A 1 89 ? 9.835 4.294 -8.961 1.00 98.38 89 PHE A N 1
ATOM 733 C CA . PHE A 1 89 ? 9.419 4.405 -10.357 1.00 98.38 89 PHE A CA 1
ATOM 734 C C . PHE A 1 89 ? 9.897 5.721 -10.984 1.00 98.38 89 PHE A C 1
ATOM 736 O O . PHE A 1 89 ? 10.538 5.712 -12.034 1.00 98.38 89 PHE A O 1
ATOM 743 N N . CYS A 1 90 ? 9.669 6.853 -10.314 1.00 98.00 90 CYS A N 1
ATOM 744 C CA . CYS A 1 90 ? 10.094 8.167 -10.794 1.00 98.00 90 CYS A CA 1
ATOM 745 C C . CYS A 1 90 ? 11.622 8.280 -10.894 1.00 98.00 90 CYS A C 1
ATOM 747 O O . CYS A 1 90 ? 12.132 8.916 -11.816 1.00 98.00 90 CYS A O 1
ATOM 749 N N . SER A 1 91 ? 12.369 7.655 -9.976 1.00 96.56 91 SER A N 1
ATOM 750 C CA . SER A 1 91 ? 13.832 7.578 -10.059 1.00 96.56 91 SER A CA 1
ATOM 751 C C . SER A 1 91 ? 14.290 6.843 -11.323 1.00 96.56 91 SER A C 1
ATOM 753 O O . SER A 1 91 ? 15.161 7.342 -12.039 1.00 96.56 91 SER A O 1
ATOM 755 N N . GLU A 1 92 ? 13.650 5.721 -11.660 1.00 95.25 92 GLU A N 1
ATOM 756 C CA . GLU A 1 92 ? 13.948 4.980 -12.889 1.00 95.25 92 GLU A CA 1
ATOM 757 C C . GLU A 1 92 ? 13.599 5.776 -14.148 1.00 95.25 92 GLU A C 1
ATOM 759 O O . GLU A 1 92 ? 14.412 5.843 -15.072 1.00 95.25 92 GLU A O 1
ATOM 764 N N . VAL A 1 93 ? 12.452 6.462 -14.169 1.00 96.12 93 VAL A N 1
ATOM 765 C CA . VAL A 1 93 ? 12.095 7.357 -15.281 1.00 96.12 93 VAL A CA 1
ATOM 766 C C . VAL A 1 93 ? 13.144 8.462 -15.445 1.00 96.12 93 VAL A C 1
ATOM 768 O O . VAL A 1 93 ? 13.645 8.672 -16.549 1.00 96.12 93 VAL A O 1
ATOM 771 N N . LYS A 1 94 ? 13.562 9.122 -14.356 1.00 95.38 94 LYS A N 1
ATOM 772 C CA . LYS A 1 94 ? 14.612 10.158 -14.391 1.00 95.38 94 LYS A CA 1
ATOM 773 C C . LYS A 1 94 ? 15.945 9.609 -14.905 1.00 95.38 94 LYS A C 1
ATOM 775 O O . LYS A 1 94 ? 16.587 10.254 -15.734 1.00 95.38 94 LYS A O 1
ATOM 780 N N . ARG A 1 95 ? 16.341 8.410 -14.463 1.00 93.38 95 ARG A N 1
ATOM 781 C CA . ARG A 1 95 ? 17.571 7.733 -14.907 1.00 93.38 95 ARG A CA 1
ATOM 782 C C . ARG A 1 95 ? 17.557 7.463 -16.412 1.00 93.38 95 ARG A C 1
ATOM 784 O O . ARG A 1 95 ? 18.562 7.704 -17.077 1.00 93.38 95 ARG A O 1
ATOM 791 N N . LEU A 1 96 ? 16.436 6.980 -16.948 1.00 91.94 96 LEU A N 1
ATOM 792 C CA . LEU A 1 96 ? 16.275 6.685 -18.377 1.00 91.94 96 LEU A CA 1
ATOM 793 C C . LEU A 1 96 ? 16.159 7.953 -19.238 1.00 91.94 96 LEU A C 1
ATOM 795 O O . LEU A 1 96 ? 16.617 7.973 -20.378 1.00 91.94 96 LEU A O 1
ATOM 799 N N . CYS A 1 97 ? 15.597 9.031 -18.692 1.00 93.88 97 CYS A N 1
ATOM 800 C CA . CYS A 1 97 ? 15.400 10.294 -19.406 1.00 93.88 97 CYS A CA 1
ATOM 801 C C . CYS A 1 97 ? 16.632 11.219 -19.432 1.00 93.88 97 CYS A C 1
ATOM 803 O O . CYS A 1 97 ? 16.584 12.250 -20.121 1.00 93.88 97 CYS A O 1
ATOM 805 N N . HIS A 1 98 ? 17.714 10.873 -18.719 1.00 94.12 98 HIS A N 1
ATOM 806 C CA . HIS A 1 98 ? 18.970 11.630 -18.694 1.00 94.12 98 HIS A CA 1
ATOM 807 C C . HIS A 1 98 ? 19.518 11.848 -20.114 1.00 94.12 98 HIS A C 1
ATOM 809 O O . HIS A 1 98 ? 19.481 10.936 -20.940 1.00 94.12 98 HIS A O 1
ATOM 815 N N . ALA A 1 99 ? 20.048 13.041 -20.407 1.00 91.50 99 ALA A N 1
ATOM 816 C CA . ALA A 1 99 ? 20.443 13.437 -21.765 1.00 91.50 99 ALA A CA 1
ATOM 817 C C . ALA A 1 99 ? 21.430 12.453 -22.423 1.00 91.50 99 ALA A C 1
ATOM 819 O O . ALA A 1 99 ? 21.302 12.145 -23.606 1.00 91.50 99 ALA A O 1
ATOM 820 N N . GLU A 1 100 ? 22.360 11.911 -21.636 1.00 87.31 100 GLU A N 1
ATOM 821 C CA . GLU A 1 100 ? 23.349 10.929 -22.098 1.00 87.31 100 GLU A CA 1
ATOM 822 C C . GLU A 1 100 ? 22.775 9.515 -22.266 1.00 87.31 100 GLU A C 1
ATOM 824 O O . GLU A 1 100 ? 23.295 8.742 -23.062 1.00 87.31 100 GLU A O 1
ATOM 829 N N . ARG A 1 101 ? 21.689 9.178 -21.553 1.00 83.69 101 ARG A N 1
ATOM 830 C CA . ARG A 1 101 ? 21.080 7.836 -21.562 1.00 83.69 101 ARG A CA 1
ATOM 831 C C . ARG A 1 101 ? 19.852 7.718 -22.453 1.00 83.69 101 ARG A C 1
ATOM 833 O O . ARG A 1 101 ? 19.467 6.615 -22.806 1.00 83.69 101 ARG A O 1
ATOM 840 N N . ARG A 1 102 ? 19.250 8.828 -22.881 1.00 85.19 102 ARG A N 1
ATOM 841 C CA . ARG A 1 102 ? 18.050 8.813 -23.737 1.00 85.19 102 ARG A CA 1
ATOM 842 C C . ARG A 1 102 ? 18.272 8.112 -25.084 1.00 85.19 102 ARG A C 1
ATOM 844 O O . ARG A 1 102 ? 17.316 7.665 -25.705 1.00 85.19 102 ARG A O 1
ATOM 851 N N . LYS A 1 103 ? 19.525 8.051 -25.544 1.00 86.31 103 LYS A N 1
ATOM 852 C CA . LYS A 1 103 ? 19.934 7.358 -26.777 1.00 86.31 103 LYS A CA 1
ATOM 853 C C . LYS A 1 103 ? 20.342 5.901 -26.538 1.00 86.31 103 LYS A C 1
ATOM 855 O O . LYS A 1 103 ? 20.638 5.199 -27.499 1.00 86.31 103 LYS A O 1
ATOM 860 N N . ASP A 1 104 ? 20.396 5.465 -25.280 1.00 87.38 104 ASP A N 1
ATOM 861 C CA . ASP A 1 104 ? 20.742 4.095 -24.937 1.00 87.38 104 ASP A CA 1
ATOM 862 C C . ASP A 1 104 ? 19.593 3.137 -25.248 1.00 87.38 104 ASP A C 1
ATOM 864 O O . ASP A 1 104 ? 18.413 3.475 -25.148 1.00 87.38 104 ASP A O 1
ATOM 868 N N . PHE A 1 105 ? 19.957 1.893 -25.541 1.00 88.31 105 PHE A N 1
ATOM 869 C CA . PHE A 1 105 ? 19.000 0.803 -25.621 1.00 88.31 105 PHE A CA 1
ATOM 870 C C . PHE A 1 105 ? 18.344 0.535 -24.255 1.00 88.31 105 PHE A C 1
ATOM 872 O O . PHE A 1 105 ? 19.021 0.419 -23.225 1.00 88.31 105 PHE A O 1
ATOM 879 N N . VAL A 1 106 ? 17.022 0.369 -24.275 1.00 90.81 106 VAL A N 1
ATOM 880 C CA . VAL A 1 106 ? 16.207 -0.118 -23.159 1.00 90.81 106 VAL A CA 1
ATOM 881 C C . VAL A 1 106 ? 15.447 -1.338 -23.657 1.00 90.81 106 VAL A C 1
ATOM 883 O O . VAL A 1 106 ? 14.841 -1.290 -24.725 1.00 90.81 106 VAL A O 1
ATOM 886 N N . SER A 1 107 ? 15.479 -2.436 -22.903 1.00 92.62 107 SER A N 1
ATOM 887 C CA . SER A 1 107 ? 14.789 -3.655 -23.318 1.00 92.62 107 SER A CA 1
ATOM 888 C C . SER A 1 107 ? 13.270 -3.462 -23.318 1.00 92.62 107 SER A C 1
ATOM 890 O O . SER A 1 107 ? 12.699 -2.861 -22.405 1.00 92.62 107 SER A O 1
ATOM 892 N N . GLU A 1 108 ? 12.597 -4.031 -24.319 1.00 95.25 108 GLU A N 1
ATOM 893 C C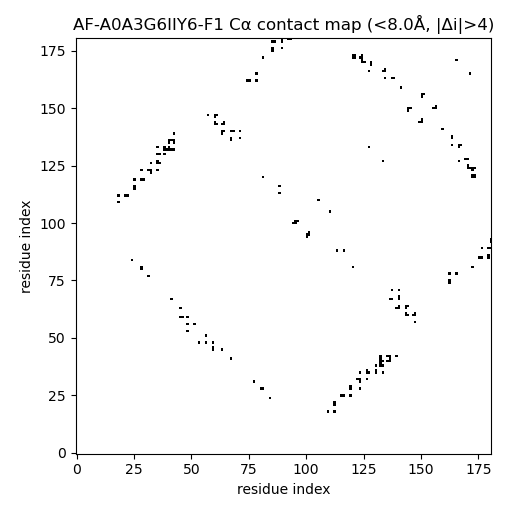A . GLU A 1 108 ? 11.131 -4.004 -24.420 1.00 95.25 108 GLU A CA 1
ATOM 894 C C . GLU A 1 108 ? 10.464 -4.612 -23.181 1.00 95.25 108 GLU A C 1
ATOM 896 O O . GLU A 1 108 ? 9.476 -4.084 -22.673 1.00 95.25 108 GLU A O 1
ATOM 901 N N . ALA A 1 109 ? 11.052 -5.679 -22.632 1.00 95.12 109 ALA A N 1
ATOM 902 C CA . ALA A 1 109 ? 10.576 -6.310 -21.408 1.00 95.12 109 ALA A CA 1
ATOM 903 C C . ALA A 1 109 ? 10.618 -5.353 -20.201 1.00 95.12 109 ALA A C 1
ATOM 905 O O . ALA A 1 109 ? 9.714 -5.385 -19.363 1.00 95.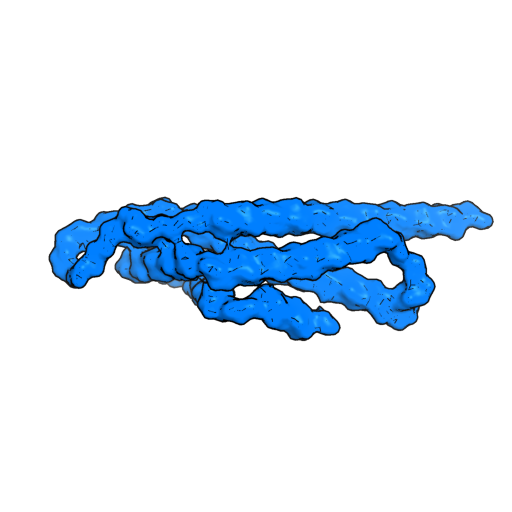12 109 ALA A O 1
ATOM 906 N N . TYR A 1 110 ? 11.628 -4.478 -20.115 1.00 95.19 110 TYR A N 1
ATOM 907 C CA . TYR A 1 110 ? 11.702 -3.481 -19.049 1.00 95.19 110 TYR A CA 1
ATOM 908 C C . TYR A 1 110 ? 10.688 -2.354 -19.259 1.00 95.19 110 TYR A C 1
ATOM 910 O O . TYR A 1 110 ? 10.006 -1.970 -18.310 1.00 95.19 110 TYR A O 1
ATOM 918 N N . LEU A 1 111 ? 10.505 -1.884 -20.499 1.00 96.31 111 LEU A N 1
ATOM 919 C CA . LEU A 1 111 ? 9.449 -0.918 -20.833 1.00 96.31 111 LEU A CA 1
ATOM 920 C C . LEU A 1 111 ? 8.055 -1.460 -20.490 1.00 96.31 111 LEU A C 1
ATOM 922 O O . LEU A 1 111 ? 7.235 -0.736 -19.926 1.00 96.31 111 LEU A O 1
ATOM 926 N N . LEU A 1 112 ? 7.804 -2.746 -20.751 1.00 98.00 112 LEU A N 1
ATOM 927 C CA . LEU A 1 112 ? 6.562 -3.409 -20.361 1.00 98.00 112 LEU A CA 1
ATOM 928 C C . LEU A 1 112 ? 6.384 -3.428 -18.836 1.00 98.00 112 LEU A C 1
ATOM 930 O O . LEU A 1 112 ? 5.290 -3.141 -18.350 1.00 98.00 112 LEU A O 1
ATOM 934 N N . THR A 1 113 ? 7.440 -3.721 -18.070 1.00 98.06 113 THR A N 1
ATOM 935 C CA . THR A 1 113 ? 7.402 -3.625 -16.601 1.00 98.06 113 THR A CA 1
ATOM 936 C C . THR A 1 113 ? 7.083 -2.201 -16.147 1.00 98.06 113 THR A C 1
ATOM 938 O O . THR A 1 113 ? 6.200 -2.032 -15.313 1.00 98.06 113 THR A O 1
ATOM 941 N N . LEU A 1 114 ? 7.690 -1.164 -16.732 1.00 98.06 114 LEU A N 1
ATOM 942 C CA . LEU A 1 114 ? 7.346 0.229 -16.410 1.00 98.06 114 LEU A CA 1
ATOM 943 C C . LEU A 1 114 ? 5.875 0.554 -16.729 1.00 98.06 114 LEU A C 1
ATOM 945 O O . LEU A 1 114 ? 5.206 1.212 -15.934 1.00 98.06 114 LEU A O 1
ATOM 949 N N . GLY A 1 115 ? 5.335 0.036 -17.836 1.00 98.38 115 GLY A N 1
ATOM 950 C CA . GLY A 1 115 ? 3.905 0.138 -18.144 1.00 98.38 115 GLY A CA 1
ATOM 951 C C . GLY A 1 115 ? 3.021 -0.530 -17.082 1.00 98.38 115 GLY A C 1
ATOM 952 O O . GLY A 1 115 ? 2.028 0.051 -16.641 1.00 98.38 115 GLY A O 1
ATOM 953 N N . LYS A 1 116 ? 3.415 -1.716 -16.596 1.00 98.62 116 LYS A N 1
ATOM 954 C CA . LYS A 1 116 ? 2.724 -2.408 -15.493 1.00 98.62 116 LYS A CA 1
ATOM 955 C C . LYS A 1 116 ? 2.746 -1.606 -14.189 1.00 98.62 116 LYS A C 1
ATOM 957 O O . LYS A 1 116 ? 1.761 -1.656 -13.461 1.00 98.62 116 LYS A O 1
ATOM 962 N N . PHE A 1 117 ? 3.803 -0.840 -13.909 1.00 98.69 117 PHE A N 1
ATOM 963 C CA . PHE A 1 117 ? 3.856 0.055 -12.742 1.00 98.69 117 PHE A CA 1
ATOM 964 C C . PHE A 1 117 ? 2.800 1.157 -12.807 1.00 98.69 117 PHE A C 1
ATOM 966 O O . PHE A 1 117 ? 2.089 1.378 -11.829 1.00 98.69 117 PHE A O 1
ATOM 973 N N . ILE A 1 118 ? 2.652 1.812 -13.962 1.00 98.50 118 ILE A N 1
ATOM 974 C CA . ILE A 1 118 ? 1.612 2.833 -14.155 1.00 98.50 118 ILE A CA 1
ATOM 975 C C . ILE A 1 118 ? 0.228 2.218 -13.907 1.00 98.50 118 ILE A C 1
ATOM 977 O O . ILE A 1 118 ? -0.580 2.779 -13.166 1.00 98.50 118 ILE A O 1
ATOM 981 N N . ASN A 1 119 ? -0.017 1.023 -14.454 1.00 98.62 119 ASN A N 1
ATOM 982 C CA . ASN A 1 119 ? -1.256 0.288 -14.211 1.00 98.62 119 ASN A CA 1
ATOM 983 C C . ASN A 1 119 ? -1.444 -0.088 -12.729 1.00 98.62 119 ASN A C 1
ATOM 985 O O . ASN A 1 119 ? -2.543 0.048 -12.203 1.00 98.62 119 ASN A O 1
ATOM 989 N N . MET A 1 120 ? -0.390 -0.525 -12.036 1.00 98.81 120 MET A N 1
ATOM 990 C CA . MET A 1 120 ? -0.437 -0.826 -10.602 1.00 98.81 120 MET A CA 1
ATOM 991 C C . MET A 1 120 ? -0.867 0.402 -9.790 1.00 98.81 120 MET A C 1
ATOM 993 O O . MET A 1 120 ? -1.739 0.279 -8.931 1.00 98.81 120 MET A O 1
ATOM 997 N N . PHE A 1 121 ? -0.317 1.588 -10.074 1.00 98.81 121 PHE A N 1
ATOM 998 C CA . PHE A 1 121 ? -0.736 2.820 -9.397 1.00 98.81 121 PHE A CA 1
ATOM 999 C C . PHE A 1 121 ? -2.216 3.125 -9.630 1.00 98.81 121 PHE A C 1
ATOM 1001 O O . PHE A 1 121 ? -2.921 3.419 -8.666 1.00 98.81 121 PHE A O 1
ATOM 1008 N N . ALA A 1 122 ? -2.698 2.985 -10.869 1.00 98.62 122 ALA A N 1
ATOM 1009 C CA . ALA A 1 122 ? -4.110 3.173 -11.194 1.00 98.62 122 ALA A CA 1
ATOM 1010 C C . ALA A 1 122 ? -5.008 2.189 -10.423 1.00 98.62 122 ALA A C 1
ATOM 1012 O O . ALA A 1 122 ? -5.961 2.603 -9.768 1.00 98.62 122 ALA A O 1
ATOM 1013 N N . VAL A 1 123 ? -4.670 0.895 -10.423 1.00 98.75 123 VAL A N 1
ATOM 1014 C CA . VAL A 1 123 ? -5.427 -0.140 -9.697 1.00 98.75 123 VAL A CA 1
ATOM 1015 C C . VAL A 1 123 ? -5.484 0.158 -8.198 1.00 98.75 123 VAL A C 1
ATOM 1017 O O . VAL A 1 123 ? -6.558 0.094 -7.599 1.00 98.75 123 VAL A O 1
ATOM 1020 N N . LEU A 1 124 ? -4.350 0.496 -7.580 1.00 98.75 124 LEU A N 1
ATOM 1021 C CA . LEU A 1 124 ? -4.289 0.774 -6.144 1.00 98.75 124 LEU A CA 1
ATOM 1022 C C . LEU A 1 124 ? -5.082 2.027 -5.761 1.00 98.75 124 LEU A C 1
ATOM 1024 O O . LEU A 1 124 ? -5.754 2.021 -4.727 1.00 98.75 124 LEU A O 1
ATOM 1028 N N . ASP A 1 125 ? -5.028 3.085 -6.573 1.00 98.50 125 ASP A N 1
ATOM 1029 C CA . ASP A 1 125 ? -5.752 4.328 -6.293 1.00 98.50 125 ASP A CA 1
ATOM 1030 C C . ASP A 1 125 ? -7.260 4.132 -6.453 1.00 98.50 125 ASP A C 1
ATOM 1032 O O . ASP A 1 125 ? -8.015 4.495 -5.554 1.00 98.50 125 ASP A O 1
ATOM 1036 N N . GLU A 1 126 ? -7.704 3.464 -7.522 1.00 98.44 126 GLU A N 1
ATOM 1037 C CA . GLU A 1 126 ? -9.124 3.176 -7.749 1.00 98.44 126 GLU A CA 1
ATOM 1038 C C . GLU A 1 126 ? -9.706 2.260 -6.666 1.00 98.44 126 GLU A C 1
ATOM 1040 O O . GLU A 1 126 ? -10.774 2.539 -6.109 1.00 98.44 126 GLU A O 1
ATOM 1045 N N . LEU A 1 127 ? -8.983 1.202 -6.281 1.00 98.44 127 LEU A N 1
ATOM 1046 C CA . LEU A 1 127 ? -9.398 0.332 -5.179 1.00 98.44 127 LEU A CA 1
ATOM 1047 C C . LEU A 1 127 ? -9.474 1.094 -3.853 1.00 98.44 127 LEU A C 1
ATOM 1049 O O . LEU A 1 127 ? -10.451 0.953 -3.113 1.00 98.44 127 LEU A O 1
ATOM 1053 N N . LYS A 1 128 ? -8.484 1.938 -3.552 1.00 98.00 128 LYS A N 1
ATOM 1054 C CA . LYS A 1 128 ? -8.510 2.806 -2.368 1.00 98.00 128 LYS A CA 1
ATOM 1055 C C . LYS A 1 128 ? -9.704 3.768 -2.418 1.00 98.00 128 LYS A C 1
ATOM 1057 O O . LYS A 1 128 ? -10.388 3.943 -1.411 1.00 98.00 128 LYS A O 1
ATOM 1062 N N . ASN A 1 129 ? -9.952 4.390 -3.566 1.00 97.06 129 ASN A N 1
ATOM 1063 C CA . ASN A 1 129 ? -11.009 5.372 -3.784 1.00 97.06 129 ASN A CA 1
ATOM 1064 C C . ASN A 1 129 ? -12.406 4.780 -3.561 1.00 97.06 129 ASN A C 1
ATOM 1066 O O . ASN A 1 129 ? -13.225 5.395 -2.876 1.00 97.06 129 ASN A O 1
ATOM 1070 N N . MET A 1 130 ? -12.673 3.580 -4.085 1.00 95.69 130 MET A N 1
ATOM 1071 C CA . MET A 1 130 ? -13.979 2.927 -3.936 1.00 95.69 130 MET A CA 1
ATOM 1072 C C . MET A 1 130 ? -14.213 2.342 -2.531 1.00 95.69 130 MET A C 1
ATOM 1074 O O . MET A 1 130 ? -15.355 2.118 -2.122 1.00 95.69 130 MET A O 1
ATOM 1078 N N . LYS A 1 131 ? -13.151 2.073 -1.759 1.00 94.19 131 LYS A N 1
ATOM 1079 C CA . LYS A 1 131 ? -13.236 1.378 -0.464 1.00 94.19 131 LYS A CA 1
ATOM 1080 C C . LYS A 1 131 ? -13.465 2.325 0.712 1.00 94.19 131 LYS A C 1
ATOM 1082 O O . LYS A 1 131 ? -12.636 2.445 1.613 1.00 94.19 131 LYS A O 1
ATOM 1087 N N . CYS A 1 132 ? -14.670 2.893 0.805 1.00 95.19 132 CYS A N 1
ATOM 1088 C CA . CYS A 1 132 ? -15.074 3.685 1.979 1.00 95.19 132 CYS A CA 1
ATOM 1089 C C . CYS A 1 132 ? -14.933 2.913 3.308 1.00 95.19 132 CYS A C 1
ATOM 1091 O O . CYS A 1 132 ? -14.686 3.520 4.349 1.00 95.19 132 CYS A O 1
ATOM 1093 N N . SER A 1 133 ? -15.058 1.580 3.281 1.00 97.31 133 SER A N 1
ATOM 1094 C CA . SER A 1 133 ? -14.849 0.711 4.448 1.00 97.31 133 SER A CA 1
ATOM 1095 C C . SER A 1 133 ? -13.471 0.887 5.084 1.00 97.31 133 SER A C 1
ATOM 1097 O O . SER A 1 133 ? -13.398 0.988 6.301 1.00 97.31 133 SER A O 1
ATOM 1099 N N . VAL A 1 134 ? -12.410 1.029 4.284 1.00 97.38 134 VAL A N 1
ATOM 1100 C CA . VAL A 1 134 ? -11.039 1.235 4.778 1.00 97.38 134 VAL A CA 1
ATOM 1101 C C . VAL A 1 134 ? -10.943 2.536 5.584 1.00 97.38 134 VAL A C 1
ATOM 1103 O O . VAL A 1 134 ? -10.477 2.547 6.724 1.00 97.38 134 VAL A O 1
ATOM 1106 N N . LYS A 1 135 ? -11.452 3.640 5.020 1.00 96.88 135 LYS A N 1
ATOM 1107 C CA . LYS A 1 135 ? -11.480 4.956 5.682 1.00 96.88 135 LYS A CA 1
ATOM 1108 C C . LYS A 1 135 ? -12.285 4.920 6.985 1.00 96.88 135 LYS A C 1
ATOM 1110 O O . LYS A 1 135 ? -11.869 5.506 7.988 1.00 96.88 135 LYS A O 1
ATOM 1115 N N . ASN A 1 136 ? -13.435 4.253 6.969 1.00 97.75 136 ASN A N 1
ATOM 1116 C CA . ASN A 1 136 ? -14.336 4.184 8.116 1.00 97.75 136 ASN A CA 1
ATOM 1117 C C . ASN A 1 136 ? -13.766 3.318 9.242 1.00 97.75 136 ASN A C 1
ATOM 1119 O O . ASN A 1 136 ? -13.834 3.725 10.400 1.00 97.75 136 ASN A O 1
ATOM 1123 N N . ASP A 1 137 ? -13.161 2.177 8.909 1.00 98.31 137 ASP A N 1
ATOM 1124 C CA . ASP A 1 137 ? -12.533 1.288 9.884 1.00 98.31 137 ASP A CA 1
ATOM 1125 C C . ASP A 1 137 ? -11.353 1.993 10.570 1.00 98.31 137 ASP A C 1
ATOM 1127 O O . ASP A 1 137 ? -11.309 2.060 11.798 1.00 98.31 137 ASP A O 1
ATOM 1131 N N . HIS A 1 138 ? -10.478 2.662 9.809 1.00 97.75 138 HIS A N 1
ATOM 1132 C CA . HIS A 1 138 ? -9.415 3.486 10.395 1.00 97.75 138 HIS A CA 1
ATOM 1133 C C . HIS A 1 138 ? -9.970 4.610 11.292 1.00 97.75 138 HIS A C 1
ATOM 1135 O O . HIS A 1 138 ? -9.459 4.858 12.382 1.00 97.75 138 HIS A O 1
ATOM 1141 N N . SER A 1 139 ? -11.057 5.269 10.878 1.00 97.12 139 SER A N 1
ATOM 1142 C CA . SER A 1 139 ? -11.694 6.325 11.679 1.00 97.12 139 SER A CA 1
ATOM 1143 C C . SER A 1 139 ? -12.327 5.787 12.971 1.00 97.12 139 SER A C 1
ATOM 1145 O O . SER A 1 139 ? -12.351 6.485 13.985 1.00 97.12 139 SER A O 1
ATOM 1147 N N . ALA A 1 140 ? -12.851 4.557 12.961 1.00 97.69 140 ALA A N 1
ATOM 1148 C CA . ALA A 1 140 ? -13.353 3.882 14.156 1.00 97.69 140 ALA A CA 1
ATOM 1149 C C . ALA A 1 140 ? -12.210 3.541 15.123 1.00 97.69 140 ALA A C 1
ATOM 1151 O O . ALA A 1 140 ? -12.304 3.883 16.303 1.00 97.69 140 ALA A O 1
ATOM 1152 N N . TYR A 1 141 ? -11.112 2.979 14.608 1.00 97.56 141 TYR A N 1
ATOM 1153 C CA . TYR A 1 141 ? -9.895 2.731 15.382 1.00 97.56 141 TYR A CA 1
ATOM 1154 C C . TYR A 1 141 ? -9.354 4.015 16.015 1.00 97.56 141 TYR A C 1
ATOM 1156 O O . TYR A 1 141 ? -9.170 4.068 17.229 1.00 97.56 141 TYR A O 1
ATOM 1164 N N . LYS A 1 142 ? -9.169 5.082 15.223 1.00 96.19 142 LYS A N 1
ATOM 1165 C CA . LYS A 1 142 ? -8.611 6.356 15.700 1.00 96.19 142 LYS A CA 1
ATOM 1166 C C . LYS A 1 142 ? -9.427 6.935 16.858 1.00 96.19 142 LYS A C 1
ATOM 1168 O O . LYS A 1 142 ? -8.849 7.339 17.861 1.00 96.19 142 LYS A O 1
ATOM 1173 N N . ARG A 1 143 ? -10.764 6.922 16.761 1.00 95.19 143 ARG A N 1
ATOM 1174 C CA . ARG A 1 143 ? -11.650 7.384 17.847 1.00 95.19 143 ARG A CA 1
ATOM 1175 C C . ARG A 1 143 ? -11.501 6.543 19.115 1.00 95.19 143 ARG A C 1
ATOM 1177 O O . ARG A 1 143 ? -11.411 7.106 20.203 1.00 95.19 143 ARG A O 1
ATOM 1184 N N . ALA A 1 144 ? -11.462 5.218 18.976 1.00 96.06 144 ALA A N 1
ATOM 1185 C CA . ALA A 1 144 ? -11.312 4.303 20.104 1.00 96.06 144 ALA A CA 1
ATOM 1186 C C . ALA A 1 144 ? -9.945 4.465 20.792 1.00 96.06 144 ALA A C 1
ATOM 1188 O O . ALA A 1 144 ? -9.874 4.635 22.008 1.00 96.06 144 ALA A O 1
ATOM 1189 N N . ALA A 1 145 ? -8.864 4.501 20.012 1.00 95.19 145 ALA A N 1
ATOM 1190 C CA . ALA A 1 145 ? -7.501 4.663 20.510 1.00 95.19 145 ALA A CA 1
ATOM 1191 C C . ALA A 1 145 ? -7.290 6.013 21.218 1.00 95.19 145 ALA A C 1
ATOM 1193 O O . ALA A 1 145 ? -6.644 6.061 22.266 1.00 95.19 145 ALA A O 1
ATOM 1194 N N . GLN A 1 146 ? -7.870 7.098 20.689 1.00 93.56 146 GLN A N 1
ATOM 1195 C CA . GLN A 1 146 ? -7.847 8.418 21.328 1.00 93.56 146 GLN A CA 1
ATOM 1196 C C . GLN A 1 146 ? -8.613 8.427 22.653 1.00 93.56 146 GLN A C 1
ATOM 1198 O O . GLN A 1 146 ? -8.106 8.949 23.644 1.00 93.56 146 GLN A O 1
ATOM 1203 N N . PHE A 1 147 ? -9.804 7.820 22.694 1.00 94.19 147 PHE A N 1
ATOM 1204 C CA . PHE A 1 147 ? -10.588 7.711 23.926 1.00 94.19 147 PHE A CA 1
ATOM 1205 C C . PHE A 1 147 ? -9.824 6.956 25.024 1.00 94.19 147 PHE A C 1
ATOM 1207 O O . PHE A 1 147 ? -9.783 7.406 26.167 1.00 94.19 147 PHE A O 1
ATOM 1214 N N . LEU A 1 148 ? -9.162 5.855 24.658 1.00 94.38 148 LEU A N 1
ATOM 1215 C CA . LEU A 1 148 ? -8.349 5.042 25.566 1.00 94.38 148 LEU A CA 1
ATOM 1216 C C . LEU A 1 148 ? -6.960 5.633 25.860 1.00 94.38 148 LEU A C 1
ATOM 1218 O O . LEU A 1 148 ? -6.183 5.013 26.579 1.00 94.38 148 LEU A O 1
ATOM 1222 N N . ARG A 1 149 ? -6.625 6.808 25.305 1.00 90.38 149 ARG A N 1
ATOM 1223 C CA . ARG A 1 149 ? -5.318 7.475 25.460 1.00 90.38 149 ARG A CA 1
ATOM 1224 C C . ARG A 1 149 ? -4.122 6.597 25.056 1.00 90.38 149 ARG A C 1
ATOM 1226 O O . ARG A 1 149 ? -3.037 6.738 25.609 1.00 90.38 149 ARG A O 1
ATOM 1233 N N . LYS A 1 150 ? -4.306 5.710 24.070 1.00 80.62 150 LYS A N 1
ATOM 1234 C CA . LYS A 1 150 ? -3.249 4.811 23.565 1.00 80.62 150 LYS A CA 1
ATOM 1235 C C . LYS A 1 150 ? -2.247 5.502 22.631 1.00 80.62 150 LYS A C 1
ATOM 1237 O O . LYS A 1 150 ? -1.149 4.997 22.446 1.00 80.62 150 LYS A O 1
ATOM 1242 N N . MET A 1 151 ? -2.605 6.651 22.053 1.00 74.69 151 MET A N 1
ATOM 1243 C CA . MET A 1 151 ? -1.704 7.460 21.220 1.00 74.69 151 MET A CA 1
ATOM 1244 C C . MET A 1 151 ? -1.102 8.589 22.054 1.00 74.69 151 MET A C 1
ATOM 1246 O O . MET A 1 151 ? -1.742 9.624 22.236 1.00 74.69 151 MET A O 1
ATOM 1250 N N . ALA A 1 152 ? 0.102 8.366 22.581 1.00 70.88 152 ALA A N 1
ATOM 1251 C CA . ALA A 1 152 ? 0.783 9.315 23.465 1.00 70.88 152 ALA A CA 1
ATOM 1252 C C . ALA A 1 152 ? 2.098 9.851 22.884 1.00 70.88 152 ALA A C 1
ATOM 1254 O O . ALA A 1 152 ? 2.505 10.960 23.229 1.00 70.88 152 ALA A O 1
ATOM 1255 N N . ASP A 1 153 ? 2.761 9.098 22.004 1.00 86.88 153 ASP A N 1
ATOM 1256 C CA . ASP A 1 153 ? 4.025 9.527 21.421 1.00 86.88 153 ASP A CA 1
ATOM 1257 C C . ASP A 1 153 ? 3.806 10.437 20.187 1.00 86.88 153 ASP A C 1
ATOM 1259 O O . ASP A 1 153 ? 2.916 10.184 19.365 1.00 86.88 153 ASP A O 1
ATOM 1263 N N . PRO A 1 154 ? 4.604 11.514 20.026 1.00 88.75 154 PRO A N 1
ATOM 1264 C CA . PRO A 1 154 ? 4.449 12.457 18.915 1.00 88.75 154 PRO A CA 1
ATOM 1265 C C . PRO A 1 154 ? 4.559 11.819 17.525 1.00 88.75 154 PRO A C 1
ATOM 1267 O O . PRO A 1 154 ? 3.907 12.276 16.584 1.00 88.75 154 PRO A O 1
ATOM 1270 N N . GLN A 1 155 ? 5.368 10.765 17.387 1.00 89.75 155 GLN A N 1
ATOM 1271 C CA . GLN A 1 155 ? 5.583 10.093 16.109 1.00 89.75 155 GLN A CA 1
ATOM 1272 C C . GLN A 1 155 ? 4.324 9.338 15.662 1.00 89.75 155 GLN A C 1
ATOM 1274 O O . GLN A 1 155 ? 3.850 9.552 14.549 1.00 89.75 155 GLN A O 1
ATOM 1279 N N . SER A 1 156 ? 3.728 8.531 16.537 1.00 86.44 156 SER A 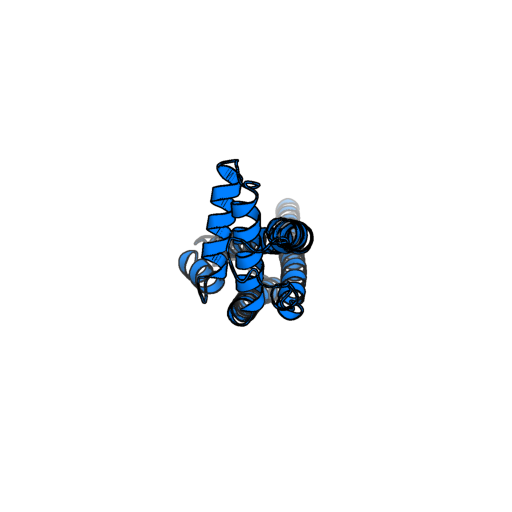N 1
ATOM 1280 C CA . SER A 1 156 ? 2.482 7.795 16.303 1.00 86.44 156 SER A CA 1
ATOM 1281 C C . SER A 1 156 ? 1.317 8.731 15.991 1.00 86.44 156 SER A C 1
ATOM 1283 O O . SER A 1 156 ? 0.519 8.469 15.086 1.00 86.44 156 SER A O 1
ATOM 1285 N N . ILE A 1 157 ? 1.253 9.886 16.664 1.00 89.81 157 ILE A N 1
ATOM 1286 C CA . ILE A 1 157 ? 0.258 10.925 16.364 1.00 89.81 157 ILE A CA 1
ATOM 1287 C C . ILE A 1 157 ? 0.434 11.445 14.930 1.00 89.81 157 ILE A C 1
ATOM 1289 O O . ILE A 1 157 ? -0.546 11.534 14.182 1.00 89.81 157 ILE A O 1
ATOM 1293 N N . GLN A 1 158 ? 1.668 11.753 14.524 1.00 92.56 158 GLN A N 1
ATOM 1294 C CA . GLN A 1 158 ? 1.959 12.219 13.168 1.00 92.56 158 GLN A CA 1
ATOM 1295 C C . GLN A 1 158 ? 1.665 11.139 12.117 1.00 92.56 158 GLN A C 1
ATOM 1297 O O . GLN A 1 158 ? 1.088 11.432 11.070 1.00 92.56 158 GLN A O 1
ATOM 1302 N N . GLU A 1 159 ? 2.021 9.887 12.390 1.00 92.62 159 GLU A N 1
ATOM 1303 C CA . GLU A 1 159 ? 1.765 8.745 11.512 1.00 92.62 159 GLU A CA 1
ATOM 1304 C C . GLU A 1 159 ? 0.263 8.505 11.305 1.00 92.62 159 GLU A C 1
ATOM 1306 O O . GLU A 1 159 ? -0.207 8.437 10.166 1.00 92.62 159 GLU A O 1
ATOM 1311 N N . SER A 1 160 ? -0.515 8.503 12.390 1.00 93.62 160 SER A N 1
ATOM 1312 C CA . SER A 1 160 ? -1.982 8.430 12.363 1.00 93.62 160 SER A CA 1
ATOM 1313 C C . SER A 1 160 ? -2.604 9.582 11.566 1.00 93.62 160 SER A C 1
ATOM 1315 O O . SER A 1 160 ? -3.573 9.406 10.811 1.00 93.62 160 SER A O 1
ATOM 1317 N N . GLN A 1 161 ? -2.035 10.785 11.679 1.00 94.94 161 GLN A N 1
ATOM 1318 C CA . GLN A 1 161 ? -2.484 11.940 10.911 1.00 94.94 161 GLN A CA 1
ATOM 1319 C C . GLN A 1 161 ? -2.165 11.802 9.417 1.00 94.94 161 GLN A C 1
ATOM 1321 O O . GLN A 1 161 ? -3.040 12.053 8.585 1.00 94.94 161 GLN A O 1
ATOM 1326 N N . ASN A 1 162 ? -0.964 11.341 9.067 1.00 96.75 162 ASN A N 1
ATOM 1327 C CA . ASN A 1 162 ? -0.574 11.080 7.682 1.00 96.75 162 ASN A CA 1
ATOM 1328 C C . ASN A 1 162 ? -1.494 10.040 7.033 1.00 96.75 162 ASN A C 1
ATOM 1330 O O . ASN A 1 162 ? -1.991 10.269 5.928 1.00 96.75 162 ASN A O 1
ATOM 1334 N N . LEU A 1 163 ? -1.800 8.950 7.746 1.00 97.62 163 LEU A N 1
ATOM 1335 C CA . LEU A 1 163 ? -2.724 7.927 7.260 1.00 97.62 163 LEU A CA 1
ATOM 1336 C C . LEU A 1 163 ? -4.142 8.477 7.084 1.00 97.62 163 LEU A C 1
ATOM 1338 O O . LEU A 1 163 ? -4.788 8.217 6.068 1.00 97.62 163 LEU A O 1
ATOM 1342 N N . SER A 1 164 ? -4.614 9.296 8.030 1.00 97.12 164 SER A N 1
ATOM 1343 C CA . SER A 1 164 ? -5.915 9.973 7.925 1.00 97.12 164 SER A CA 1
ATOM 1344 C C . SER A 1 164 ? -6.009 10.795 6.636 1.00 97.12 164 SER A C 1
ATOM 1346 O O . SER A 1 164 ? -6.990 10.685 5.900 1.00 97.12 164 SER A O 1
ATOM 1348 N N . MET A 1 165 ? -4.973 11.586 6.341 1.00 97.50 165 MET A N 1
ATOM 1349 C CA . MET A 1 165 ? -4.913 12.407 5.133 1.00 97.50 165 MET A CA 1
ATOM 1350 C C . MET A 1 165 ? -4.810 11.552 3.870 1.00 97.50 165 MET A C 1
ATOM 1352 O O . MET A 1 165 ?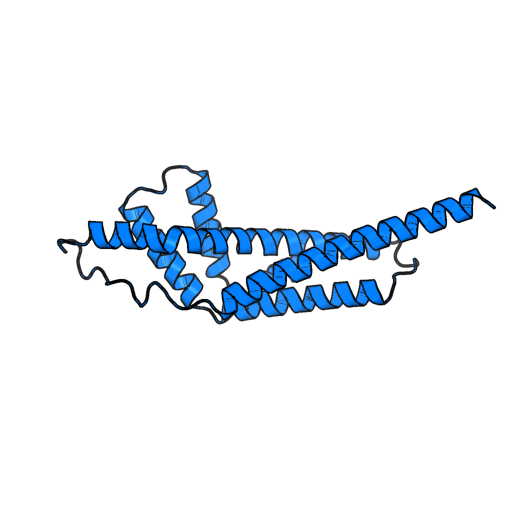 -5.507 11.819 2.893 1.00 97.50 165 MET A O 1
ATOM 1356 N N . PHE A 1 166 ? -3.990 10.502 3.878 1.00 98.12 166 PHE A N 1
ATOM 1357 C CA . PHE A 1 166 ? -3.858 9.590 2.746 1.00 98.12 166 PHE A CA 1
ATOM 1358 C C . PHE A 1 166 ? -5.200 8.945 2.372 1.00 98.12 166 PHE A C 1
ATOM 1360 O O . PHE A 1 166 ? -5.602 8.990 1.210 1.00 98.12 166 PHE A O 1
ATOM 1367 N N . LEU A 1 167 ? -5.931 8.410 3.354 1.00 97.62 167 LEU A N 1
ATOM 1368 C CA . LEU A 1 167 ? -7.220 7.750 3.129 1.00 97.62 167 LEU A CA 1
ATOM 1369 C C . LEU A 1 167 ? -8.346 8.729 2.764 1.00 97.62 167 LEU A C 1
ATOM 1371 O O . LEU A 1 167 ? -9.284 8.346 2.067 1.00 97.62 167 LEU A O 1
ATOM 1375 N N . ALA A 1 168 ? -8.279 9.980 3.230 1.00 95.88 168 ALA A N 1
ATOM 1376 C CA . ALA A 1 168 ? -9.304 10.986 2.962 1.00 95.88 168 ALA A CA 1
ATOM 1377 C C . ALA A 1 168 ? -9.206 11.612 1.562 1.00 95.88 168 ALA A C 1
ATOM 1379 O O . ALA A 1 168 ? -10.239 11.976 1.003 1.00 95.88 168 ALA A O 1
ATOM 1380 N N . ASN A 1 169 ? -7.999 11.738 1.0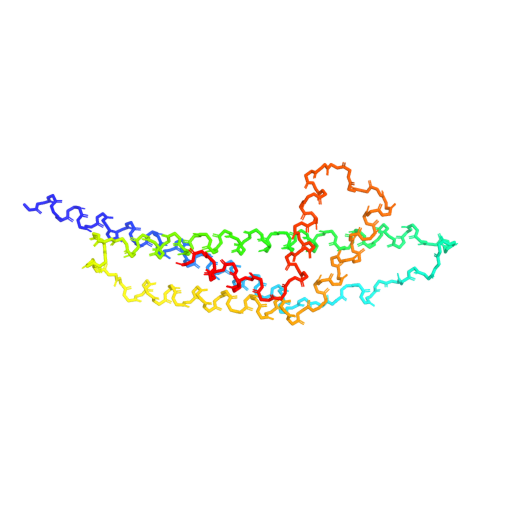06 1.00 96.31 169 ASN A N 1
ATOM 1381 C CA . ASN A 1 169 ? -7.786 12.378 -0.291 1.00 96.31 169 ASN A CA 1
ATOM 1382 C C . ASN A 1 169 ? -8.067 11.409 -1.442 1.00 96.31 169 ASN A C 1
ATOM 1384 O O . ASN A 1 169 ? -7.471 10.333 -1.520 1.00 96.31 169 ASN A O 1
ATOM 1388 N N . HIS A 1 170 ? -8.968 11.797 -2.340 1.00 96.31 170 HIS A N 1
ATOM 1389 C CA . HIS A 1 170 ? -9.275 11.047 -3.556 1.00 96.31 170 HIS A CA 1
ATOM 1390 C C . HIS A 1 170 ? -8.161 11.229 -4.595 1.00 96.31 170 HIS A C 1
ATOM 1392 O O . HIS A 1 170 ? -7.570 12.307 -4.668 1.00 96.31 170 HIS A O 1
ATOM 1398 N N . ASN A 1 171 ? -7.880 10.193 -5.388 1.00 97.06 171 ASN A N 1
ATOM 1399 C CA . ASN A 1 171 ? -6.827 10.195 -6.418 1.00 97.06 171 ASN A CA 1
ATOM 1400 C C . ASN A 1 171 ? -5.426 10.526 -5.880 1.00 97.06 171 ASN A C 1
ATOM 1402 O O . ASN A 1 171 ? -4.615 11.171 -6.551 1.00 97.06 171 ASN A O 1
ATOM 1406 N N . ARG A 1 172 ? -5.148 10.164 -4.622 1.00 97.69 172 ARG A N 1
ATOM 1407 C CA . ARG A 1 172 ? -3.931 10.611 -3.939 1.00 97.69 172 ARG A CA 1
ATOM 1408 C C . ARG A 1 172 ? -2.679 9.994 -4.559 1.00 97.69 172 ARG A C 1
ATOM 1410 O O . ARG A 1 172 ? -1.679 10.698 -4.672 1.00 97.69 172 ARG A O 1
ATOM 1417 N N . ILE A 1 173 ? -2.725 8.720 -4.950 1.00 98.31 173 ILE A N 1
ATOM 1418 C CA . ILE A 1 173 ? -1.571 8.030 -5.550 1.00 98.31 173 ILE A CA 1
ATOM 1419 C C . ILE A 1 173 ? -1.280 8.642 -6.925 1.00 98.31 173 ILE A C 1
ATOM 1421 O O . ILE A 1 173 ? -0.144 9.028 -7.197 1.00 98.31 173 ILE A O 1
ATOM 1425 N N . THR A 1 174 ? -2.316 8.842 -7.742 1.00 97.94 174 THR A N 1
ATOM 1426 C CA . THR A 1 174 ? -2.215 9.450 -9.077 1.00 97.94 174 THR A CA 1
ATOM 1427 C C . THR A 1 174 ? -1.672 10.877 -9.011 1.00 97.94 174 THR A C 1
ATOM 1429 O O . THR A 1 174 ? -0.750 11.229 -9.745 1.00 97.94 174 THR A O 1
ATOM 1432 N N . GLN A 1 175 ? -2.183 11.700 -8.089 1.00 97.88 175 GLN A N 1
ATOM 1433 C CA . GLN A 1 175 ? -1.691 13.067 -7.888 1.00 97.88 175 GLN A CA 1
ATOM 1434 C C . GLN A 1 175 ? -0.220 13.092 -7.464 1.00 97.88 175 GLN A C 1
ATOM 1436 O O . GLN A 1 175 ? 0.550 13.899 -7.980 1.00 97.88 175 GLN A O 1
ATOM 1441 N N . CYS A 1 176 ? 0.186 12.213 -6.542 1.00 97.38 176 CYS A N 1
ATOM 1442 C CA . CYS A 1 176 ? 1.582 12.120 -6.121 1.00 97.38 176 CYS A CA 1
ATOM 1443 C C . CYS A 1 176 ? 2.501 11.675 -7.264 1.00 97.38 176 CYS A C 1
ATOM 1445 O O . CYS A 1 176 ? 3.599 12.212 -7.385 1.00 97.38 176 CYS A O 1
ATOM 1447 N N . LEU A 1 177 ? 2.053 10.743 -8.109 1.00 97.50 177 LEU A N 1
ATOM 1448 C CA . LEU A 1 177 ? 2.798 10.316 -9.290 1.00 97.50 177 LEU A CA 1
ATOM 1449 C C . LEU A 1 177 ? 2.986 11.479 -10.276 1.00 97.50 177 LEU A C 1
ATOM 1451 O O . LEU A 1 177 ? 4.111 11.760 -10.678 1.00 97.50 177 LEU A O 1
ATOM 1455 N N . HIS A 1 178 ? 1.909 12.203 -10.595 1.00 96.25 178 HIS A N 1
ATOM 1456 C CA . HIS A 1 178 ? 1.945 13.357 -11.502 1.00 96.25 178 HIS A CA 1
ATOM 1457 C C . HIS A 1 178 ? 2.859 14.486 -11.015 1.00 96.25 178 HIS A C 1
ATOM 1459 O O . HIS A 1 178 ? 3.436 15.192 -11.828 1.00 96.25 178 HIS A O 1
ATOM 1465 N N . GLN A 1 179 ? 2.976 14.690 -9.702 1.00 96.50 179 GLN A N 1
ATOM 1466 C CA . GLN A 1 179 ? 3.837 15.736 -9.143 1.00 96.50 179 GLN A CA 1
ATOM 1467 C C . GLN A 1 179 ? 5.333 15.397 -9.207 1.00 96.50 179 GLN A C 1
ATOM 1469 O O . GLN A 1 179 ? 6.159 16.300 -9.100 1.00 96.50 179 GLN A O 1
ATOM 1474 N N . GLN A 1 180 ? 5.692 14.113 -9.296 1.00 94.94 180 GLN A N 1
ATOM 1475 C CA . GLN A 1 180 ? 7.086 13.659 -9.219 1.00 94.94 180 GLN A CA 1
ATOM 1476 C C . GLN A 1 180 ? 7.725 13.321 -10.573 1.00 94.94 180 GLN A C 1
ATOM 1478 O O . GLN A 1 180 ? 8.963 13.246 -10.638 1.00 94.94 180 GLN A O 1
ATOM 1483 N N . LEU A 1 181 ? 6.897 13.088 -11.595 1.00 92.25 181 LEU A N 1
ATOM 1484 C CA . LEU A 1 181 ? 7.287 12.917 -12.997 1.00 92.25 181 LEU A CA 1
ATOM 1485 C C . LEU A 1 181 ? 7.462 14.276 -13.677 1.00 92.25 181 LEU A C 1
ATOM 1487 O O . LEU A 1 181 ? 8.490 14.421 -14.376 1.00 92.25 181 LEU A O 1
#

Sequence (181 aa):
DRNAFVTGIARYIEQATVHSSMNEMLEEGHEYAVMLYTWRSCSRAIPQVKCNEQPNRVEIYEKTVEVLEPEVTKLMKFMYFQRKAIERFCSEVKRLCHAERRKDFVSEAYLLTLGKFINMFAVLDELKNMKCSVKNDHSAYKRAAQFLRKMADPQSIQESQNLSMFLANHNRITQCLHQQL

Nearest PDB structures (foldseek):
  4n78-assembly1_A  TM=9.986E-01  e=1.185E-20  Homo sapiens
  3p8c-assembly1_A  TM=9.509E-01  e=7.077E-20  Homo sapiens
  7usd-assembly1_A  TM=9.935E-01  e=5.986E-19  Homo sapiens
  7usc-assembly1_A  TM=9.952E-01  e=1.141E-18  Homo sapiens
  7use-assembly1_A  TM=9.354E-01  e=3.829E-19  Homo sapiens

Radius of gyration: 21.8 Å; Cα contacts (8 Å, |Δi|>4): 116; chains: 1; bounding box: 63×24×58 Å

Organism: NCBI:txid357696

Solvent-accessible surface area (backbone atoms only — not comparable to full-atom values): 10180 Å² total; per-residue (Å²): 116,68,67,63,52,53,55,52,52,52,52,53,53,51,52,51,51,53,48,50,59,54,49,54,51,49,54,56,50,47,53,51,41,51,51,49,68,68,60,69,53,60,55,80,75,50,82,79,80,88,55,92,83,44,88,62,48,64,60,48,29,54,51,43,32,69,66,37,50,67,55,47,51,52,51,51,51,50,58,51,48,56,53,54,50,44,54,51,51,39,49,51,52,53,59,49,63,33,84,88,40,58,80,52,92,72,58,67,71,54,55,51,51,55,53,49,51,57,51,49,48,52,53,46,29,52,43,58,60,72,36,58,43,59,47,48,32,49,53,50,30,52,54,28,33,56,74,71,58,70,70,76,53,73,64,60,48,50,51,55,49,52,51,52,52,56,63,68,44,72,55,47,55,57,53,54,44,66,74,65,105

pLDDT: mean 93.49, std 8.73, range [55.06, 98.81]

Foldseek 3Di:
DVVVVVVVVVVVVVLVVLLVVLVVLLVVLVVLLVLLQPDDAPVVVQDDDPDPPDPCPLVSLVVLLVVLVVVVVSLLVVLVSLVVLLVSLLVVVCVCPPPVNVPPDDDPSSVVSSVSSVVSLVSNLVSLQVRVSSLVSLVSNVVSCVVVVVPDDPVSVVSSVSSNVCSPDHCNSVVSNVVSD

Mean predicted aligned error: 4.78 Å

InterPro domains:
  IPR008081 Cytoplasmic FMR1-interacting [PIRSF008153] (1-181)
  IPR008081 Cytoplasmic FMR1-interacting [PR01698] (52-68)
  IPR008081 Cytoplasmic FMR1-interacting [PR01698] (92-121)
  IPR008081 Cytoplasmic FMR1-interacting [PTHR12195] (1-181)
  IPR009828 CYRIA/CYRIB, Rac1 binding domain [PF07159] (17-178)

Secondary structure (DSSP, 8-state):
-HHHHHHHHHHHHHHHHHHHHHHHHHHHHHHHHHHHHH---STTTSPP--STT-TTHHHHHHHHHHHHHHHHHHHHHHHHHHHHHHHHHHHHHHHHHSTTTTTS---HHHHHHHHHHHHHHHHHHHHHHH-HHHHHHHHHHHHHHHHTT---SHHHHHHHHHHHHHHHSTTHHHHHHHHH-